Protein AF-0000000078389926 (afdb_homodimer)

Structure (mmCIF, N/CA/C/O backbone):
data_AF-0000000078389926-model_v1
#
loop_
_entity.id
_entity.type
_entity.pdbx_description
1 polymer 'Macrophage-capping protein'
#
loop_
_atom_site.group_PDB
_atom_site.id
_atom_site.type_symbol
_atom_site.label_atom_id
_atom_site.label_alt_id
_atom_site.label_comp_id
_atom_site.label_asym_id
_atom_site.label_entity_id
_atom_site.label_seq_id
_atom_site.pdbx_PDB_ins_code
_atom_site.Cartn_x
_atom_site.Cartn_y
_atom_site.Cartn_z
_atom_site.occupancy
_atom_site.B_iso_or_equiv
_atom_site.auth_seq_id
_atom_site.auth_comp_id
_atom_site.auth_asym_id
_atom_site.auth_atom_id
_atom_site.pdbx_PDB_model_num
ATOM 1 N N . MET A 1 1 ? 7.277 -28.406 -22.484 1 21.42 1 MET A N 1
ATOM 2 C CA . MET A 1 1 ? 7.227 -27.141 -21.766 1 21.42 1 MET A CA 1
ATOM 3 C C . MET A 1 1 ? 6.309 -26.141 -22.484 1 21.42 1 MET A C 1
ATOM 5 O O . MET A 1 1 ? 6.547 -25.797 -23.641 1 21.42 1 MET A O 1
ATOM 9 N N . GLN A 1 2 ? 4.984 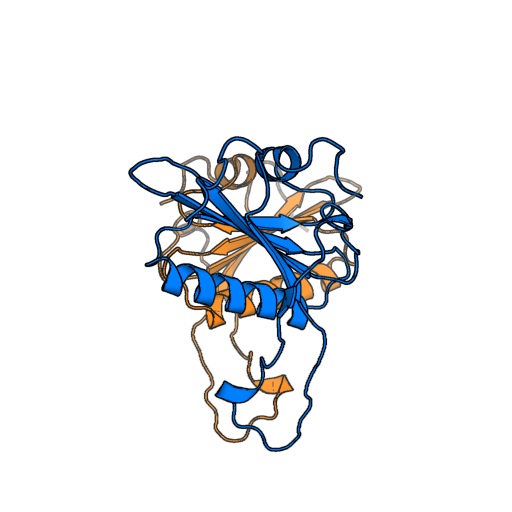-26.156 -22.312 1 26.95 2 GLN A N 1
ATOM 10 C CA . GLN A 1 2 ? 4.078 -25.484 -23.234 1 26.95 2 GLN A CA 1
ATOM 11 C C . GLN A 1 2 ? 4.359 -23.984 -23.281 1 26.95 2 GLN A C 1
ATOM 13 O O . GLN A 1 2 ? 4.773 -23.391 -22.281 1 26.95 2 GLN A O 1
ATOM 18 N N . PRO A 1 3 ? 4.52 -23.359 -24.438 1 27.91 3 PRO A N 1
ATOM 19 C CA . PRO A 1 3 ? 4.773 -21.922 -24.562 1 27.91 3 PRO A CA 1
ATOM 20 C C . PRO A 1 3 ? 3.793 -21.078 -23.734 1 27.91 3 PRO A C 1
ATOM 22 O O . PRO A 1 3 ? 2.625 -21.438 -23.594 1 27.91 3 PRO A O 1
ATOM 25 N N . LEU A 1 4 ? 4.191 -20.5 -22.641 1 34.81 4 LEU A N 1
ATOM 26 C CA . LEU A 1 4 ? 3.289 -19.594 -21.938 1 34.81 4 LEU A CA 1
ATOM 27 C C . LEU A 1 4 ? 2.555 -18.688 -22.922 1 34.81 4 LEU A C 1
ATOM 29 O O . LEU A 1 4 ? 3.184 -17.953 -23.688 1 34.81 4 LEU A O 1
ATOM 33 N N . ASP A 1 5 ? 1.636 -19.203 -23.578 1 33.12 5 ASP A N 1
ATOM 34 C CA . ASP A 1 5 ? 0.819 -18.328 -24.422 1 33.12 5 ASP A CA 1
ATOM 35 C C . ASP A 1 5 ? 0.62 -16.969 -23.766 1 33.12 5 ASP A C 1
ATOM 37 O O . ASP A 1 5 ? -0.088 -16.859 -22.75 1 33.12 5 ASP A O 1
ATOM 41 N N . CYS A 1 6 ? 1.614 -16.109 -23.75 1 36.47 6 CYS A N 1
ATOM 42 C CA . CYS A 1 6 ? 1.781 -14.734 -23.266 1 36.47 6 CYS A CA 1
ATOM 43 C C . CYS A 1 6 ? 0.595 -13.867 -23.656 1 36.47 6 CYS A C 1
ATOM 45 O O . CYS A 1 6 ? 0.625 -12.648 -23.484 1 36.47 6 CYS A O 1
ATOM 47 N N . ASP A 1 7 ? -0.106 -14.133 -24.625 1 38.91 7 ASP A N 1
ATOM 48 C CA . ASP A 1 7 ? -1.007 -13.125 -25.188 1 38.91 7 ASP A CA 1
ATOM 49 C C . ASP A 1 7 ? -2.012 -12.648 -24.141 1 38.91 7 ASP A C 1
ATOM 51 O O . ASP A 1 7 ? -2.787 -11.727 -24.391 1 38.91 7 ASP A O 1
ATOM 55 N N . SER A 1 8 ? -2.701 -13.562 -23.406 1 43.16 8 SER A N 1
ATOM 56 C CA . SER A 1 8 ? -3.863 -13.25 -22.594 1 43.16 8 SER A CA 1
ATOM 57 C C . SER A 1 8 ? -3.473 -12.414 -21.375 1 43.16 8 SER A C 1
ATOM 59 O O . SER A 1 8 ? -2.57 -12.789 -20.625 1 43.16 8 SER A O 1
ATOM 61 N N . SER A 1 9 ? -3.498 -11.07 -21.453 1 50.62 9 SER A N 1
ATOM 62 C CA . SER A 1 9 ? -3.334 -10.086 -20.375 1 50.62 9 SER A CA 1
ATOM 63 C C . SER A 1 9 ? -3.699 -10.688 -19.016 1 50.62 9 SER A C 1
ATOM 65 O O . SER A 1 9 ? -4.637 -10.227 -18.375 1 50.62 9 SER A O 1
ATOM 67 N N . THR A 1 10 ? -3.336 -12.07 -18.844 1 63.03 10 THR A N 1
ATOM 68 C CA . THR A 1 10 ? -3.842 -12.875 -17.75 1 63.03 10 THR A CA 1
ATOM 69 C C . THR A 1 10 ? -2.904 -12.797 -16.547 1 63.03 10 THR A C 1
ATOM 71 O O . THR A 1 10 ? -1.71 -12.539 -16.703 1 63.03 10 THR A O 1
ATOM 74 N N . VAL A 1 11 ? -3.467 -12.422 -15.461 1 76.75 11 VAL A N 1
ATOM 75 C CA . VAL A 1 11 ? -2.807 -12.484 -14.156 1 76.75 11 VAL A CA 1
ATOM 76 C C . VAL A 1 11 ? -2.221 -13.875 -13.945 1 76.75 11 VAL A C 1
ATOM 78 O O . VAL A 1 11 ? -2.881 -14.883 -14.219 1 76.75 11 VAL A O 1
ATOM 81 N N . ASP A 1 12 ? -0.869 -14.016 -13.766 1 80.56 12 ASP A N 1
ATOM 82 C CA . ASP A 1 12 ? -0.156 -15.281 -13.609 1 80.56 12 ASP A CA 1
ATOM 83 C C . ASP A 1 12 ? -0.369 -15.867 -12.219 1 80.56 12 ASP A C 1
ATOM 85 O O . ASP A 1 12 ? -0.502 -17.078 -12.062 1 80.56 12 ASP A O 1
ATOM 89 N N . ARG A 1 13 ? -0.271 -15.055 -11.273 1 83 13 ARG A N 1
ATOM 90 C CA . ARG A 1 13 ? -0.494 -15.469 -9.891 1 83 13 ARG A CA 1
ATOM 91 C C . ARG A 1 13 ? -1.577 -14.617 -9.234 1 83 13 ARG A C 1
ATOM 93 O O . ARG A 1 13 ? -1.563 -13.391 -9.344 1 83 13 ARG A O 1
ATOM 100 N N . TYR A 1 14 ? -2.51 -15.391 -8.742 1 87.69 14 TYR A N 1
ATOM 101 C CA . TYR A 1 14 ? -3.662 -14.789 -8.086 1 87.69 14 TYR A CA 1
ATOM 102 C C . TYR A 1 14 ? -3.949 -15.461 -6.75 1 87.69 14 TYR A C 1
ATOM 104 O O . TYR A 1 14 ? -4.359 -16.625 -6.711 1 87.69 14 TYR A O 1
ATOM 112 N N . GLN A 1 15 ? -3.691 -14.688 -5.723 1 91.69 15 GLN A N 1
ATOM 113 C CA . GLN A 1 15 ? -3.797 -15.281 -4.395 1 91.69 15 GLN A CA 1
ATOM 114 C C . GLN A 1 15 ? -4.57 -14.375 -3.443 1 91.69 15 GLN A C 1
ATOM 116 O O . GLN A 1 15 ? -4.527 -13.148 -3.576 1 91.69 15 GLN A O 1
ATOM 121 N N . LYS A 1 16 ? -5.242 -14.977 -2.607 1 92.88 16 LYS A N 1
ATOM 122 C CA . LYS A 1 16 ? -5.973 -14.312 -1.536 1 92.88 16 LYS A CA 1
ATOM 123 C C . LYS A 1 16 ? -5.266 -14.484 -0.195 1 92.88 16 LYS A C 1
ATOM 125 O O . LYS A 1 16 ? -4.762 -15.57 0.108 1 92.88 16 LYS A O 1
ATOM 130 N N . VAL A 1 17 ? -5.176 -13.359 0.554 1 90.31 17 VAL A N 1
ATOM 131 C CA . VAL A 1 17 ? -4.629 -13.453 1.902 1 90.31 17 VAL A CA 1
ATOM 132 C C . VAL A 1 17 ? -5.613 -14.195 2.809 1 90.31 17 VAL A C 1
ATOM 134 O O . VAL A 1 17 ? -6.789 -13.836 2.873 1 90.31 17 VAL A O 1
ATOM 137 N N . ASP A 1 18 ? -5.148 -15.242 3.424 1 81.81 18 ASP A N 1
ATOM 138 C CA . ASP A 1 18 ? -5.984 -16.062 4.297 1 81.81 18 ASP A CA 1
ATOM 139 C C . ASP A 1 18 ? -5.922 -15.562 5.742 1 81.81 18 ASP A C 1
ATOM 141 O O . ASP A 1 18 ? -4.852 -15.195 6.23 1 81.81 18 ASP A O 1
ATOM 145 N N . LYS A 1 19 ? -7.074 -15.273 6.348 1 65.81 19 LYS A N 1
ATOM 146 C CA . LYS A 1 19 ? -7.156 -14.859 7.742 1 65.81 19 LYS A CA 1
ATOM 147 C C . LYS A 1 19 ? -6.777 -16 8.68 1 65.81 19 LYS A C 1
ATOM 149 O O . LYS A 1 19 ? -6.707 -15.812 9.898 1 65.81 19 LYS A O 1
ATOM 154 N N . LYS A 1 20 ? -5.918 -16.875 8.367 1 55.22 20 LYS A N 1
ATOM 155 C CA . LYS A 1 20 ? -5.766 -17.906 9.383 1 55.22 20 LYS A CA 1
ATOM 156 C C . LYS A 1 20 ? -4.895 -17.422 10.531 1 55.22 20 LYS A C 1
ATOM 158 O O . LYS A 1 20 ? -3.711 -17.141 10.344 1 55.22 20 LYS A O 1
ATOM 163 N N . PHE A 1 21 ? -5.336 -16.312 11.18 1 47.66 21 PHE A N 1
ATOM 164 C CA . PHE A 1 21 ? -4.586 -15.938 12.375 1 47.66 21 PHE A CA 1
ATOM 165 C C . PHE A 1 21 ? -4.223 -17.172 13.203 1 47.66 21 PHE A C 1
ATOM 167 O O . PHE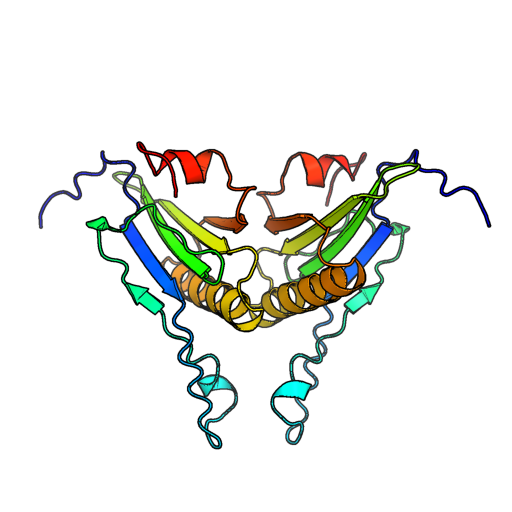 A 1 21 ? -5.098 -17.812 13.773 1 47.66 21 PHE A O 1
ATOM 174 N N . ALA A 1 22 ? -3.221 -17.875 12.734 1 40.41 22 ALA A N 1
ATOM 175 C CA . ALA A 1 22 ? -2.793 -18.891 13.711 1 40.41 22 ALA A CA 1
ATOM 176 C C . ALA A 1 22 ? -2.447 -18.234 15.047 1 40.41 22 ALA A C 1
ATOM 178 O O . ALA A 1 22 ? -1.465 -17.5 15.156 1 40.41 22 ALA A O 1
ATOM 179 N N . ARG A 1 23 ? -3.35 -17.5 15.656 1 37.47 23 ARG A N 1
ATOM 180 C CA . ARG A 1 23 ? -3.076 -17.094 17.031 1 37.47 23 ARG A CA 1
ATOM 181 C C . ARG A 1 23 ? -2.396 -18.219 17.812 1 37.47 23 ARG A C 1
ATOM 183 O O . ARG A 1 23 ? -3.066 -19.047 18.422 1 37.47 23 ARG A O 1
ATOM 190 N N . ASP A 1 24 ? -1.454 -18.984 17.281 1 37.81 24 ASP A N 1
ATOM 191 C CA . ASP A 1 24 ? -0.93 -19.844 18.344 1 37.81 24 ASP A CA 1
ATOM 192 C C . ASP A 1 24 ? -0.156 -19.016 19.375 1 37.81 24 ASP A C 1
ATOM 194 O O . ASP A 1 24 ? 0.565 -18.078 19 1 37.81 24 ASP A O 1
ATOM 198 N N . GLU A 1 25 ? -0.445 -19 20.609 1 37.47 25 GLU A N 1
ATOM 199 C CA . GLU A 1 25 ? 0.14 -18.531 21.859 1 37.47 25 GLU A CA 1
ATOM 200 C C . GLU A 1 25 ? 1.66 -18.438 21.766 1 37.47 25 GLU A C 1
ATOM 202 O O . GLU A 1 25 ? 2.273 -17.516 22.312 1 37.47 25 GLU A O 1
ATOM 207 N N . GLY A 1 26 ? 2.506 -19.5 21.656 1 33.78 26 GLY A N 1
ATOM 208 C CA . GLY A 1 26 ? 3.924 -19.734 21.891 1 33.78 26 GLY A CA 1
ATOM 209 C C . GLY A 1 26 ? 4.793 -19.281 20.719 1 33.78 26 GLY A C 1
ATOM 210 O O . GLY A 1 26 ? 5.977 -19.625 20.656 1 33.78 26 GLY A O 1
ATOM 211 N N . ALA A 1 27 ? 4.34 -19.094 19.5 1 37.78 27 ALA A N 1
ATOM 212 C CA . ALA A 1 27 ? 5.262 -19.031 18.375 1 37.78 27 ALA A CA 1
ATOM 213 C C . ALA A 1 27 ? 6.055 -17.734 18.375 1 37.78 27 ALA A C 1
ATOM 215 O O . ALA A 1 27 ? 5.535 -16.688 18.766 1 37.78 27 ALA A O 1
ATOM 216 N N . SER A 1 28 ? 7.359 -17.734 18.281 1 36.09 28 SER A N 1
ATOM 217 C CA . SER A 1 28 ? 8.375 -16.688 18.234 1 36.09 28 SER A CA 1
ATOM 218 C C . SER A 1 28 ? 8.008 -15.609 17.219 1 36.09 28 SER A C 1
ATOM 220 O O . SER A 1 28 ? 7.234 -15.859 16.297 1 36.09 28 SER A O 1
ATOM 222 N N . ARG A 1 29 ? 8.352 -14.367 17.359 1 39.56 29 ARG A N 1
ATOM 223 C CA . ARG A 1 29 ? 8.172 -13.141 16.594 1 39.56 29 ARG A CA 1
ATOM 224 C C . ARG A 1 29 ? 8.203 -13.422 15.102 1 39.56 29 ARG A C 1
ATOM 226 O O . ARG A 1 29 ? 7.578 -12.703 14.312 1 39.56 29 ARG A O 1
ATOM 233 N N . SER A 1 30 ? 9.148 -14.047 14.469 1 41.31 30 SER A N 1
ATOM 234 C CA . SER A 1 30 ? 9.344 -14.508 13.094 1 41.31 30 SER A CA 1
ATOM 235 C C . SER A 1 30 ? 8.148 -15.32 12.609 1 41.31 30 SER A C 1
ATOM 237 O O . SER A 1 30 ? 7.961 -15.5 11.406 1 41.31 30 SER A O 1
ATOM 239 N N . ASP A 1 31 ? 7.555 -16.062 13.445 1 40.97 31 ASP A N 1
ATOM 240 C CA . ASP A 1 31 ? 6.547 -17.078 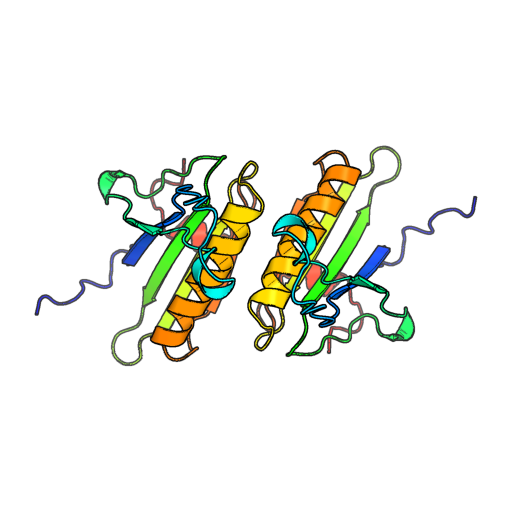13.156 1 40.97 31 ASP A CA 1
ATOM 241 C C . ASP A 1 31 ? 5.215 -16.438 12.773 1 40.97 31 ASP A C 1
ATOM 243 O O . ASP A 1 31 ? 4.258 -17.141 12.438 1 40.97 31 ASP A O 1
ATOM 247 N N . ASP A 1 32 ? 4.863 -15.203 13.375 1 44.22 32 ASP A N 1
ATOM 248 C CA . ASP A 1 32 ? 3.475 -14.773 13.516 1 44.22 32 ASP A CA 1
ATOM 249 C C . ASP A 1 32 ? 2.852 -14.477 12.156 1 44.22 32 ASP A C 1
ATOM 251 O O . ASP A 1 32 ? 1.627 -14.492 12.008 1 44.22 32 ASP A O 1
ATOM 255 N N . LEU A 1 33 ? 3.408 -13.586 11.383 1 48.78 33 LEU A N 1
ATOM 256 C CA . LEU A 1 33 ? 2.57 -13.289 10.227 1 48.78 33 LEU A CA 1
ATOM 257 C C . LEU A 1 33 ? 2.334 -14.547 9.391 1 48.78 33 LEU A C 1
ATOM 259 O O . LEU A 1 33 ? 3.059 -14.797 8.422 1 48.78 33 LEU A O 1
ATOM 263 N N . LYS A 1 34 ? 2.014 -15.555 10.117 1 51.91 34 LYS A N 1
ATOM 264 C CA . LYS A 1 34 ? 1.721 -16.844 9.492 1 51.91 34 LYS A CA 1
ATOM 265 C C . LYS A 1 34 ? 0.542 -16.734 8.523 1 51.91 34 LYS A C 1
ATOM 267 O O . LYS A 1 34 ? -0.105 -17.734 8.203 1 51.91 34 LYS A O 1
ATOM 272 N N . MET A 1 35 ? 0.118 -15.438 8.305 1 62.47 35 MET A N 1
ATOM 273 C CA . MET A 1 35 ? -0.942 -15.461 7.305 1 62.47 35 MET A CA 1
ATOM 274 C C . MET A 1 35 ? -0.422 -15.984 5.973 1 62.47 35 MET A C 1
ATOM 276 O O . MET A 1 35 ? 0.72 -15.719 5.598 1 62.47 35 MET A O 1
ATOM 280 N N . LYS A 1 36 ? -1.193 -16.938 5.578 1 78.75 36 LYS A N 1
ATOM 281 C CA . LYS A 1 36 ? -0.837 -17.609 4.332 1 78.75 36 LYS A CA 1
ATOM 282 C C . LYS A 1 36 ? -1.656 -17.078 3.164 1 78.75 36 LYS A C 1
ATOM 284 O O . LYS A 1 36 ? -2.576 -16.281 3.357 1 78.75 36 LYS A O 1
ATOM 289 N N . LEU A 1 37 ? -1.119 -17.312 2.08 1 87.25 37 LEU A N 1
ATOM 290 C CA . LEU A 1 37 ? -1.796 -17.016 0.822 1 87.25 37 LEU A CA 1
ATOM 291 C C . LEU A 1 37 ? -2.49 -18.25 0.277 1 87.25 37 LEU A C 1
ATOM 293 O O . LEU A 1 37 ? -1.949 -19.359 0.359 1 87.25 37 LEU A O 1
ATOM 297 N N . THR A 1 38 ? -3.699 -18.031 -0.122 1 90.31 38 THR A N 1
ATOM 298 C CA . THR A 1 38 ? -4.418 -19.109 -0.793 1 90.31 38 THR A CA 1
ATOM 299 C C . THR A 1 38 ? -4.648 -18.766 -2.262 1 90.31 38 THR A C 1
ATOM 301 O O . THR A 1 38 ? 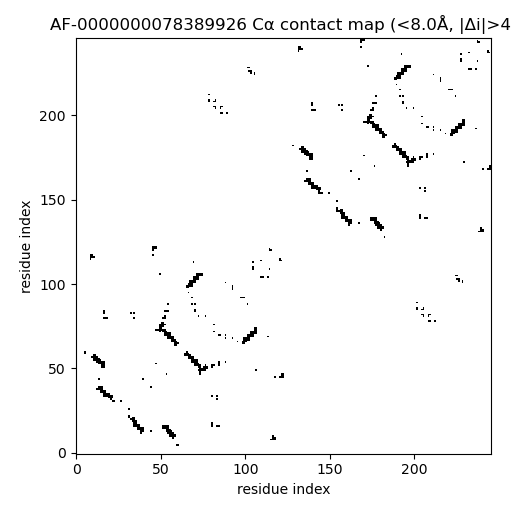-4.98 -17.625 -2.598 1 90.31 38 THR A O 1
ATOM 304 N N . THR A 1 39 ? -4.449 -19.781 -3.068 1 91.38 39 THR A N 1
ATOM 305 C CA . THR A 1 39 ? -4.629 -19.578 -4.5 1 91.38 39 THR A CA 1
ATOM 306 C C . THR A 1 39 ? -6.105 -19.391 -4.836 1 91.38 39 THR A C 1
ATOM 308 O O . THR A 1 39 ? -6.965 -20.094 -4.309 1 91.38 39 THR A O 1
ATOM 311 N N . VAL A 1 40 ? -6.363 -18.438 -5.723 1 91.31 40 VAL A N 1
ATOM 312 C CA . VAL A 1 40 ? -7.711 -18.188 -6.215 1 91.31 40 VAL A CA 1
ATOM 313 C C . VAL A 1 40 ? -7.945 -18.969 -7.504 1 91.31 40 VAL A C 1
ATOM 315 O O . VAL A 1 40 ? -7.133 -18.906 -8.43 1 91.31 40 VAL A O 1
ATOM 318 N N . PRO A 1 41 ? -8.992 -19.766 -7.586 1 91.06 41 PRO A N 1
ATOM 319 C CA . PRO A 1 41 ? -9.273 -20.484 -8.828 1 91.06 41 PRO A CA 1
ATOM 320 C C . PRO A 1 41 ? -9.523 -19.547 -10.008 1 91.06 41 PRO A C 1
ATOM 322 O O . PRO A 1 41 ? -10.039 -18.438 -9.82 1 91.06 41 PRO A O 1
ATOM 325 N N . ALA A 1 42 ? -9.211 -20.062 -11.227 1 86.12 42 ALA A N 1
ATOM 326 C CA . ALA A 1 42 ? -9.258 -19.25 -12.438 1 86.12 42 ALA A CA 1
ATOM 327 C C . ALA A 1 42 ? -10.664 -18.719 -12.688 1 86.12 42 ALA A C 1
ATOM 329 O O . ALA A 1 42 ? -10.836 -17.609 -13.188 1 86.12 42 ALA A O 1
ATOM 330 N N . ASN A 1 43 ? -11.664 -19.484 -12.336 1 88.06 43 ASN A N 1
ATOM 331 C CA . ASN A 1 43 ? -13.047 -19.078 -12.578 1 88.06 43 ASN A CA 1
ATOM 332 C C . ASN A 1 43 ? -13.469 -17.953 -11.648 1 88.06 43 ASN A C 1
ATOM 334 O O . ASN A 1 43 ? -14.531 -17.344 -11.844 1 88.06 43 ASN A O 1
ATOM 338 N N . GLU A 1 44 ? -12.641 -17.609 -10.656 1 90.25 44 GLU A N 1
ATOM 339 C CA . GLU A 1 44 ? -12.969 -16.547 -9.719 1 90.25 44 GLU A CA 1
ATOM 340 C C . GLU A 1 44 ? -12.086 -15.32 -9.953 1 90.25 44 GLU A C 1
ATOM 342 O O . GLU A 1 44 ? -12.141 -14.352 -9.188 1 90.25 44 GLU A O 1
ATOM 347 N N . TYR A 1 45 ? -11.328 -15.398 -10.945 1 89.44 45 TYR A N 1
ATOM 348 C CA . TYR A 1 45 ? -10.516 -14.227 -11.25 1 89.44 45 TYR A CA 1
ATOM 349 C C . TYR A 1 45 ? -11.391 -13.016 -11.539 1 89.44 45 TYR A C 1
ATOM 351 O O . TYR A 1 45 ? -12.391 -13.117 -12.25 1 89.44 45 TYR A O 1
ATOM 359 N N . GLY A 1 46 ? -11.062 -11.953 -10.953 1 92.44 46 GLY A N 1
ATOM 360 C CA . GLY A 1 46 ? -11.828 -10.734 -11.141 1 92.44 46 GLY A CA 1
ATOM 361 C C . GLY A 1 46 ? -12.844 -10.492 -10.031 1 92.44 46 GLY A C 1
ATOM 362 O O . GLY A 1 46 ? -13.461 -9.43 -9.977 1 92.44 46 GLY A O 1
ATOM 363 N N . VAL A 1 47 ? -13.031 -11.461 -9.242 1 93.38 47 VAL A N 1
ATOM 364 C CA . VAL A 1 47 ? -13.938 -11.32 -8.109 1 93.38 47 VAL A CA 1
ATOM 365 C C . VAL A 1 47 ? -13.141 -10.961 -6.852 1 93.38 47 VAL A C 1
ATOM 367 O O . VAL A 1 47 ? -12.273 -11.727 -6.418 1 93.38 47 VAL A O 1
ATOM 370 N N . PHE A 1 48 ? -13.398 -9.844 -6.344 1 96.06 48 PHE A N 1
ATOM 371 C CA . PHE A 1 48 ? -12.719 -9.367 -5.145 1 96.06 48 PHE A CA 1
ATOM 372 C C . PHE A 1 48 ? -13.727 -9.07 -4.035 1 96.06 48 PHE A C 1
ATOM 374 O O . PHE A 1 48 ? -14.758 -8.453 -4.277 1 96.06 48 PHE A O 1
ATOM 381 N N . TYR A 1 49 ? -13.43 -9.508 -2.846 1 94.81 49 TYR A N 1
ATOM 382 C CA . TYR A 1 49 ? -14.312 -9.266 -1.709 1 94.81 49 TYR A CA 1
ATOM 383 C C . TYR A 1 49 ? -13.789 -8.125 -0.845 1 94.81 49 TYR A C 1
ATOM 385 O O . TYR A 1 49 ? -12.602 -8.062 -0.538 1 94.81 49 TYR A O 1
ATOM 393 N N . GLU A 1 50 ? -14.625 -7.34 -0.399 1 94.88 50 GLU A N 1
ATOM 394 C CA . GLU A 1 50 ? -14.32 -6.086 0.282 1 94.88 50 GLU A CA 1
ATOM 395 C C . GLU A 1 50 ? -13.547 -6.328 1.575 1 94.88 50 GLU A C 1
ATOM 397 O O . GLU A 1 50 ? -12.734 -5.5 1.98 1 94.88 50 GLU A O 1
ATOM 402 N N . GLY A 1 51 ? -13.758 -7.371 2.215 1 93.94 51 GLY A N 1
ATOM 403 C CA . GLY A 1 51 ? -13.117 -7.656 3.488 1 93.94 51 GLY A CA 1
ATOM 404 C C . GLY A 1 51 ? -11.773 -8.352 3.338 1 93.94 51 GLY A C 1
ATOM 405 O O . GLY A 1 51 ? -11.125 -8.672 4.332 1 93.94 51 GLY A O 1
ATOM 406 N N . ASP A 1 52 ? -11.352 -8.523 2.088 1 94.44 52 ASP A N 1
ATOM 407 C CA . ASP A 1 52 ? -10.172 -9.344 1.825 1 94.44 52 ASP A CA 1
ATOM 408 C C . ASP A 1 52 ? -9.102 -8.547 1.091 1 94.44 52 ASP A C 1
ATOM 410 O O . ASP A 1 52 ? -9.352 -7.434 0.625 1 94.44 52 ASP A O 1
ATOM 414 N N . SER A 1 53 ? -7.895 -9.086 1.11 1 95.56 53 SER A N 1
ATOM 415 C CA . SER A 1 53 ? -6.777 -8.586 0.321 1 95.56 53 SER A CA 1
ATOM 416 C C . SER A 1 53 ? -6.23 -9.656 -0.612 1 95.56 53 SER A C 1
ATOM 418 O O . SER A 1 53 ? -6.254 -10.844 -0.282 1 95.56 53 SER A O 1
ATOM 420 N N . TYR A 1 54 ? -5.781 -9.25 -1.746 1 95.56 54 TYR A N 1
ATOM 421 C CA . TYR A 1 54 ? -5.32 -10.156 -2.789 1 95.56 54 TYR A CA 1
ATOM 422 C C . TYR A 1 54 ? -3.941 -9.75 -3.297 1 95.56 54 TYR A C 1
ATOM 424 O O . TYR A 1 54 ? -3.615 -8.555 -3.334 1 95.56 54 TYR A O 1
ATOM 432 N N . LEU A 1 55 ? -3.197 -10.688 -3.65 1 95.38 55 LEU A N 1
ATOM 433 C CA . LEU A 1 55 ? -1.896 -10.5 -4.281 1 95.38 55 LEU A CA 1
ATOM 434 C C . LEU A 1 55 ? -1.884 -11.086 -5.688 1 95.38 55 LEU A C 1
ATOM 436 O O . LEU A 1 55 ? -2.143 -12.281 -5.867 1 95.38 55 LEU A O 1
ATOM 440 N N . LEU A 1 56 ? -1.579 -10.227 -6.645 1 95.56 56 LEU A N 1
ATOM 441 C CA . LEU A 1 56 ? -1.554 -10.648 -8.039 1 95.56 56 LEU A CA 1
ATOM 442 C C . LEU A 1 56 ? -0.185 -10.391 -8.664 1 95.56 56 LEU A C 1
ATOM 444 O O . LEU A 1 56 ? 0.415 -9.344 -8.438 1 95.56 56 LEU A O 1
ATOM 448 N N . LEU A 1 57 ? 0.28 -11.359 -9.469 1 94.75 57 LEU A N 1
ATOM 449 C CA . LEU A 1 57 ? 1.521 -11.227 -10.219 1 94.75 57 LEU A CA 1
ATOM 450 C C . LEU A 1 57 ? 1.253 -11.273 -11.719 1 94.75 57 LEU A C 1
ATOM 452 O O . LEU A 1 57 ? 0.559 -12.164 -12.203 1 94.75 57 LEU A O 1
ATOM 456 N N . ARG A 1 58 ? 1.743 -10.266 -12.391 1 94.06 58 ARG A N 1
ATOM 457 C CA . ARG A 1 58 ? 1.705 -10.25 -13.852 1 94.06 58 ARG A CA 1
ATOM 458 C C . ARG A 1 58 ? 3.111 -10.328 -14.438 1 94.06 58 ARG A C 1
ATOM 460 O O . ARG A 1 58 ? 3.98 -9.531 -14.094 1 94.06 58 ARG A O 1
ATOM 467 N N . THR A 1 59 ? 3.314 -11.305 -15.25 1 92.06 59 THR A N 1
ATOM 468 C CA . THR A 1 59 ? 4.582 -11.484 -15.953 1 92.06 59 THR A CA 1
ATOM 469 C C . THR A 1 59 ? 4.43 -11.164 -17.438 1 92.06 59 THR A C 1
ATOM 471 O O . THR A 1 59 ? 3.445 -11.555 -18.062 1 92.06 59 THR A O 1
ATOM 474 N N . PHE A 1 60 ? 5.391 -10.383 -17.906 1 89.94 60 PHE A N 1
ATOM 475 C CA . PHE A 1 60 ? 5.32 -10.062 -19.328 1 89.94 60 PHE A CA 1
ATOM 476 C C . PHE A 1 60 ? 6.719 -9.938 -19.922 1 89.94 60 PHE A C 1
ATOM 478 O O . PHE A 1 60 ? 7.699 -9.797 -19.188 1 89.94 60 PHE A O 1
ATOM 485 N N . GLY A 1 61 ? 6.789 -10.023 -21.25 1 87.62 61 GLY A N 1
ATOM 486 C CA . GLY A 1 61 ? 8.055 -10.031 -21.969 1 87.62 61 GLY A CA 1
ATOM 487 C C . GLY A 1 61 ? 8.406 -11.383 -22.562 1 87.62 61 GLY A C 1
ATOM 488 O O . GLY A 1 61 ? 7.871 -12.406 -22.125 1 87.62 61 GLY A O 1
ATOM 489 N N . THR A 1 62 ? 9.211 -11.5 -23.641 1 83.5 62 THR A N 1
ATOM 490 C CA . THR A 1 62 ? 9.586 -12.742 -24.312 1 83.5 62 THR A CA 1
ATOM 491 C C . THR A 1 62 ? 11.008 -13.148 -23.938 1 83.5 62 THR A C 1
ATOM 493 O O . THR A 1 62 ? 11.25 -14.281 -23.516 1 83.5 62 THR A O 1
ATOM 496 N N . ARG A 1 63 ? 12.008 -12.312 -24.141 1 86 63 ARG A N 1
ATOM 497 C CA . ARG A 1 63 ? 13.398 -12.602 -23.828 1 86 63 ARG A CA 1
ATOM 498 C C . ARG A 1 63 ? 13.742 -12.133 -22.406 1 86 63 ARG A C 1
ATOM 500 O O . ARG A 1 63 ? 14.188 -12.922 -21.578 1 86 63 ARG A O 1
ATOM 507 N N . ALA A 1 64 ? 13.516 -10.914 -22.156 1 89.69 64 ALA A N 1
ATOM 508 C CA . ALA A 1 64 ? 13.68 -10.336 -20.812 1 89.69 64 ALA A CA 1
ATOM 509 C C . ALA A 1 64 ? 12.328 -10.156 -20.125 1 89.69 64 ALA A C 1
ATOM 511 O O . ALA A 1 64 ? 11.5 -9.359 -20.562 1 89.69 64 ALA A O 1
ATOM 512 N N . LEU A 1 65 ? 12.18 -11.039 -19.062 1 91.56 65 LEU A N 1
ATOM 513 C CA . LEU A 1 65 ? 10.891 -11.031 -18.375 1 91.56 65 LEU A CA 1
ATOM 514 C C . LEU A 1 65 ? 10.781 -9.828 -17.438 1 91.56 65 LEU A C 1
ATOM 516 O O . LEU A 1 65 ? 11.781 -9.406 -16.859 1 91.56 65 LEU A O 1
ATOM 520 N N . SER A 1 66 ? 9.648 -9.219 -17.375 1 93.5 66 SER A N 1
ATOM 521 C CA . SER A 1 66 ? 9.273 -8.18 -16.422 1 93.5 66 SER A CA 1
ATOM 522 C C . SER A 1 66 ? 8.062 -8.594 -15.594 1 93.5 66 SER A C 1
ATOM 524 O O . SER A 1 66 ? 7.25 -9.406 -16.031 1 93.5 66 SER A O 1
ATOM 526 N N . TRP A 1 67 ? 8.047 -8.047 -14.359 1 93.75 67 TRP A N 1
ATOM 527 C CA . TRP A 1 67 ? 7.008 -8.484 -13.43 1 93.75 67 TRP A CA 1
ATOM 528 C C . TRP A 1 67 ? 6.332 -7.289 -12.766 1 93.75 67 TRP A C 1
ATOM 530 O O . TRP A 1 67 ? 7 -6.328 -12.375 1 93.75 67 TRP A O 1
ATOM 540 N N . ASN A 1 68 ? 4.984 -7.359 -12.742 1 93.69 68 ASN A N 1
ATOM 541 C CA . ASN A 1 68 ? 4.195 -6.465 -11.906 1 93.69 68 ASN A CA 1
ATOM 542 C C . ASN A 1 68 ? 3.518 -7.219 -10.766 1 93.69 68 ASN A C 1
ATOM 544 O O . ASN A 1 68 ? 2.852 -8.234 -10.992 1 93.69 68 ASN A O 1
ATOM 548 N N . ILE A 1 69 ? 3.754 -6.738 -9.539 1 94.12 69 ILE A N 1
ATOM 549 C CA . ILE A 1 69 ? 3.047 -7.262 -8.375 1 94.12 69 ILE A CA 1
ATOM 550 C C . ILE A 1 69 ? 1.965 -6.277 -7.941 1 94.12 69 ILE A C 1
ATOM 552 O O . ILE A 1 69 ? 2.258 -5.117 -7.633 1 94.12 69 ILE A O 1
ATOM 556 N N . HIS A 1 70 ? 0.754 -6.73 -7.926 1 95.19 70 HIS A N 1
ATOM 557 C CA . HIS A 1 70 ? -0.363 -5.895 -7.504 1 95.19 70 HIS A CA 1
ATOM 558 C C . HIS A 1 70 ? -0.944 -6.379 -6.18 1 95.19 70 HIS A C 1
ATOM 560 O O . HIS A 1 70 ? -1.352 -7.539 -6.062 1 95.19 70 HIS A O 1
ATOM 566 N N . MET A 1 71 ? -0.887 -5.523 -5.164 1 95.88 71 MET A N 1
ATOM 567 C CA . MET A 1 71 ? -1.603 -5.738 -3.91 1 95.88 71 MET A CA 1
ATOM 568 C C . MET A 1 71 ? -2.982 -5.09 -3.955 1 95.88 71 MET A C 1
ATOM 570 O O . MET A 1 71 ? -3.1 -3.863 -3.924 1 95.88 71 MET A O 1
ATOM 574 N N . TRP A 1 72 ? -3.986 -5.93 -4.062 1 96.06 72 TRP A N 1
ATOM 575 C CA . TRP A 1 72 ? -5.34 -5.387 -4.023 1 96.06 72 TRP A CA 1
ATOM 576 C C . TRP A 1 72 ? -5.891 -5.402 -2.6 1 96.06 72 TRP A C 1
ATOM 578 O O . TRP A 1 72 ? -5.891 -6.441 -1.938 1 96.06 72 TRP A O 1
ATOM 588 N N . ILE A 1 73 ? -6.332 -4.238 -2.125 1 95.12 73 ILE A N 1
ATOM 589 C CA . ILE A 1 73 ? -6.75 -4.051 -0.74 1 95.12 73 ILE A CA 1
ATOM 590 C C . ILE A 1 73 ? -8.234 -3.711 -0.688 1 95.12 73 ILE A C 1
ATOM 592 O O . ILE A 1 73 ? -8.656 -2.645 -1.145 1 95.12 73 ILE A O 1
ATOM 596 N N . GLY A 1 74 ? -9.023 -4.562 -0.156 1 94.69 74 GLY A N 1
ATOM 597 C CA . GLY A 1 74 ? -10.422 -4.246 0.087 1 94.69 74 GLY A CA 1
ATOM 598 C C . GLY A 1 74 ? -10.617 -3.135 1.104 1 94.69 74 GLY A C 1
ATOM 599 O O . GLY A 1 74 ? -9.844 -3.021 2.059 1 94.69 74 GLY A O 1
ATOM 600 N N . LYS A 1 75 ? -11.648 -2.439 0.962 1 89.69 75 LYS A N 1
ATOM 601 C CA . LYS A 1 75 ? -11.891 -1.275 1.809 1 89.69 75 LYS A CA 1
ATOM 602 C C . LYS A 1 75 ? -12.055 -1.683 3.27 1 89.69 75 LYS A C 1
ATOM 604 O O . LYS A 1 75 ? -11.672 -0.936 4.176 1 89.69 75 LYS A O 1
ATOM 609 N N . ASP A 1 76 ? -12.555 -2.9 3.533 1 91.69 76 ASP A N 1
ATOM 610 C CA . ASP A 1 76 ? -12.797 -3.355 4.898 1 91.69 76 ASP A CA 1
ATOM 611 C C . ASP A 1 76 ? -11.766 -4.402 5.32 1 91.69 76 ASP A C 1
ATOM 613 O O . ASP A 1 76 ? -11.969 -5.109 6.309 1 91.69 76 ASP A O 1
ATOM 617 N N . SER A 1 77 ? -10.766 -4.488 4.492 1 91.81 77 SER A N 1
ATOM 618 C CA . SER A 1 77 ? -9.695 -5.402 4.879 1 91.81 77 SER A CA 1
ATOM 619 C C . SER A 1 77 ? -9.016 -4.949 6.168 1 91.81 77 SER A C 1
ATOM 621 O O . SER A 1 77 ? -8.797 -3.752 6.371 1 91.81 77 SER A O 1
ATOM 623 N N . SER A 1 78 ? -8.602 -5.871 7.039 1 87.38 78 SER A N 1
ATOM 624 C CA . SER A 1 78 ? -7.969 -5.523 8.305 1 87.38 78 SER A CA 1
ATOM 625 C C . SER A 1 78 ? -6.508 -5.133 8.102 1 87.38 78 SER A C 1
ATOM 627 O O . SER A 1 78 ? -5.91 -5.457 7.078 1 87.38 78 SER A O 1
ATOM 629 N N . ALA A 1 79 ? -5.996 -4.395 9.039 1 87.06 79 ALA A N 1
ATOM 630 C CA . ALA A 1 79 ? -4.586 -4.004 8.992 1 87.06 79 ALA A CA 1
ATOM 631 C C . ALA A 1 79 ? -3.686 -5.23 8.867 1 87.06 79 ALA A C 1
ATOM 633 O O . ALA A 1 79 ? -2.686 -5.199 8.148 1 87.06 79 ALA A O 1
ATOM 634 N N . ASP A 1 80 ? -4.066 -6.234 9.578 1 86 80 ASP A N 1
ATOM 635 C CA . ASP A 1 80 ? -3.271 -7.461 9.531 1 86 80 ASP A CA 1
ATOM 636 C C . ASP A 1 80 ? -3.25 -8.039 8.117 1 86 80 ASP A C 1
ATOM 638 O O . ASP A 1 80 ? -2.213 -8.516 7.648 1 86 80 ASP A O 1
ATOM 642 N N . GLU A 1 81 ? -4.379 -8.062 7.449 1 89.12 81 GLU A N 1
ATOM 643 C CA . GLU A 1 81 ? -4.461 -8.562 6.082 1 89.12 81 GLU A CA 1
ATOM 644 C C . GLU A 1 81 ? -3.627 -7.703 5.133 1 89.12 81 GLU A C 1
ATOM 646 O O . GLU A 1 81 ? -2.893 -8.234 4.293 1 89.12 81 GLU A O 1
ATOM 651 N N . GLN A 1 82 ? -3.744 -6.465 5.344 1 91.62 82 GLN A N 1
ATOM 652 C CA . GLN A 1 82 ? -3 -5.543 4.488 1 91.62 82 GLN A CA 1
ATOM 653 C C . GLN A 1 82 ? -1.496 -5.695 4.695 1 91.62 82 GLN A C 1
ATOM 655 O O . GLN A 1 82 ? -0.732 -5.727 3.729 1 91.62 82 GLN A O 1
ATOM 660 N N . CYS A 1 83 ? -1.055 -5.82 5.902 1 88.56 83 CYS A N 1
ATOM 661 C CA . CYS A 1 83 ? 0.357 -6 6.223 1 88.56 83 CYS A CA 1
ATOM 662 C C . CYS A 1 83 ? 0.867 -7.34 5.695 1 88.56 83 CYS A C 1
ATOM 664 O O . CYS A 1 83 ? 1.996 -7.43 5.211 1 88.56 83 CYS A O 1
ATOM 666 N N . THR A 1 84 ? 0.05 -8.328 5.824 1 90 84 THR A N 1
ATOM 667 C CA . THR A 1 84 ? 0.418 -9.609 5.242 1 90 84 THR A CA 1
ATOM 668 C C . THR A 1 84 ? 0.648 -9.477 3.74 1 90 84 THR A C 1
ATOM 670 O O . THR A 1 84 ? 1.615 -10.023 3.203 1 90 84 THR A O 1
ATOM 673 N N . CYS A 1 85 ? -0.283 -8.828 3.139 1 92.81 85 CYS A N 1
ATOM 674 C CA . CYS A 1 85 ? -0.141 -8.617 1.703 1 92.81 85 CYS A CA 1
ATOM 675 C C . CYS A 1 85 ? 1.194 -7.953 1.381 1 92.81 85 CYS A C 1
ATOM 677 O O . CYS A 1 85 ? 1.885 -8.367 0.446 1 92.81 85 CYS A O 1
ATOM 679 N N . VAL A 1 86 ? 1.576 -6.949 2.148 1 91.81 86 VAL A N 1
ATOM 680 C CA . VAL A 1 86 ? 2.842 -6.246 1.97 1 91.81 86 VAL A CA 1
ATOM 681 C C . VAL A 1 86 ? 4.004 -7.223 2.141 1 91.81 86 VAL A C 1
ATOM 683 O O . VAL A 1 86 ? 4.848 -7.355 1.251 1 91.81 86 VAL A O 1
ATOM 686 N N . TYR A 1 87 ? 3.99 -7.965 3.188 1 89.06 87 TYR A N 1
ATOM 687 C CA . TYR A 1 87 ? 5.074 -8.898 3.467 1 89.06 87 TYR A CA 1
ATOM 688 C C . TYR A 1 87 ? 5.211 -9.922 2.346 1 89.06 87 TYR A C 1
ATOM 690 O O . TYR A 1 87 ? 6.32 -10.195 1.876 1 89.06 87 TYR A O 1
ATOM 698 N N . LYS A 1 88 ? 4.113 -10.445 1.965 1 91.94 88 LYS A N 1
ATOM 699 C CA . LYS A 1 88 ? 4.137 -11.484 0.938 1 91.94 88 LYS A CA 1
ATOM 700 C C . LYS A 1 88 ? 4.57 -10.914 -0.41 1 91.94 88 LYS A C 1
ATOM 702 O O . LYS A 1 88 ? 5.223 -11.602 -1.2 1 91.94 88 LYS A O 1
ATOM 707 N N . SER A 1 89 ? 4.188 -9.711 -0.681 1 93.31 89 SER A N 1
ATOM 708 C CA . SER A 1 89 ? 4.621 -9.062 -1.913 1 93.31 89 SER A CA 1
ATOM 709 C C . SER A 1 89 ? 6.137 -8.883 -1.936 1 93.31 89 SER A C 1
ATOM 711 O O . SER A 1 89 ? 6.773 -9.07 -2.975 1 93.31 89 SER A O 1
ATOM 713 N N . ILE A 1 90 ? 6.699 -8.5 -0.786 1 90.06 90 ILE A N 1
ATOM 714 C CA . ILE A 1 90 ? 8.141 -8.289 -0.688 1 90.06 90 ILE A CA 1
ATOM 715 C C . ILE A 1 90 ? 8.867 -9.617 -0.858 1 90.06 90 ILE A C 1
ATOM 717 O O . ILE A 1 90 ? 9.867 -9.703 -1.571 1 90.06 90 ILE A O 1
ATOM 721 N N . GLU A 1 91 ? 8.367 -10.609 -0.255 1 89.44 91 GLU A N 1
ATOM 722 C CA . GLU A 1 91 ? 8.922 -11.945 -0.422 1 89.44 91 GLU A CA 1
ATOM 723 C C . GLU A 1 91 ? 8.906 -12.375 -1.887 1 89.44 91 GLU A C 1
ATOM 725 O O . GLU A 1 91 ? 9.891 -12.922 -2.389 1 89.44 91 GLU A O 1
ATOM 730 N N . LEU A 1 92 ? 7.832 -12.188 -2.479 1 91.88 92 LEU A N 1
ATOM 731 C CA . LEU A 1 92 ? 7.688 -12.531 -3.891 1 91.88 92 LEU A CA 1
ATOM 732 C C . LEU A 1 92 ? 8.695 -11.766 -4.738 1 91.88 92 LEU A C 1
ATOM 734 O O . LEU A 1 92 ? 9.328 -12.336 -5.629 1 91.88 92 LEU A O 1
ATOM 738 N N . ASP A 1 93 ? 8.836 -10.523 -4.48 1 93.06 93 ASP A N 1
ATOM 739 C CA . ASP A 1 93 ? 9.781 -9.695 -5.234 1 93.06 93 ASP A CA 1
ATOM 740 C C . ASP A 1 93 ? 11.211 -10.18 -5.031 1 93.06 93 ASP A C 1
ATOM 742 O O . ASP A 1 93 ? 12.023 -10.141 -5.961 1 93.06 93 ASP A O 1
ATOM 746 N N . GLU A 1 94 ? 11.508 -10.555 -3.812 1 91.69 94 GLU A N 1
ATOM 747 C CA . GLU A 1 94 ? 12.828 -11.125 -3.553 1 91.69 94 GLU A CA 1
ATOM 748 C C . GLU A 1 94 ? 13.102 -12.32 -4.457 1 91.69 94 GLU A C 1
ATOM 750 O O . GLU A 1 94 ? 14.195 -12.461 -5.004 1 91.69 94 GLU A O 1
ATOM 755 N N . LEU A 1 95 ? 12.117 -13.18 -4.664 1 92.69 95 LEU A N 1
ATOM 756 C CA . LEU A 1 95 ? 12.242 -14.336 -5.539 1 92.69 95 LEU A CA 1
ATOM 757 C C . LEU A 1 95 ? 12.445 -13.906 -6.988 1 92.69 95 LEU A C 1
ATOM 759 O O . LEU A 1 95 ? 12.984 -14.672 -7.797 1 92.69 95 LEU A O 1
ATOM 763 N N . LEU A 1 96 ? 12.031 -12.727 -7.312 1 93.25 96 LEU A N 1
ATOM 764 C CA . LEU A 1 96 ? 12.141 -12.195 -8.664 1 93.25 96 LEU A CA 1
ATOM 765 C C . LEU A 1 96 ? 13.344 -11.266 -8.789 1 93.25 96 LEU A C 1
ATOM 767 O O . LEU A 1 96 ? 13.406 -10.445 -9.711 1 93.25 96 LEU A O 1
ATOM 771 N N . ASN A 1 97 ? 14.211 -11.359 -7.809 1 93.69 97 ASN A N 1
ATOM 772 C CA . ASN A 1 97 ? 15.484 -10.641 -7.77 1 93.69 97 ASN A CA 1
ATOM 773 C C . ASN A 1 97 ? 15.266 -9.133 -7.684 1 93.69 97 ASN A C 1
ATOM 775 O O . ASN A 1 97 ? 16.016 -8.359 -8.289 1 93.69 97 ASN A O 1
ATOM 779 N N . TRP A 1 98 ? 14.156 -8.727 -7.137 1 90.81 98 TRP A N 1
ATOM 780 C CA . TRP A 1 98 ? 13.859 -7.328 -6.824 1 90.81 98 TRP A CA 1
ATOM 781 C C . TRP A 1 98 ? 13.648 -6.52 -8.102 1 90.81 98 TRP A C 1
ATOM 783 O O . TRP A 1 98 ? 13.984 -5.336 -8.148 1 90.81 98 TRP A O 1
ATOM 793 N N . LYS A 1 99 ? 13.18 -7.156 -9.07 1 91.75 99 LYS A N 1
ATOM 794 C CA . LYS A 1 99 ? 13.023 -6.488 -10.359 1 91.75 99 LYS A CA 1
ATOM 795 C C . LYS A 1 99 ? 11.547 -6.219 -10.656 1 91.75 99 LYS A C 1
ATOM 797 O O . LYS A 1 99 ? 11.219 -5.617 -11.68 1 91.75 99 LYS A O 1
ATOM 802 N N . ALA A 1 100 ? 10.703 -6.617 -9.789 1 93.19 100 ALA A N 1
ATOM 803 C CA . ALA A 1 100 ? 9.273 -6.402 -10.023 1 93.19 100 ALA A CA 1
ATOM 804 C C . ALA A 1 100 ? 8.859 -4.996 -9.609 1 93.19 100 ALA A C 1
ATOM 806 O O . ALA A 1 100 ? 9.461 -4.395 -8.719 1 93.19 100 ALA A O 1
ATOM 807 N N . ILE A 1 101 ? 7.898 -4.492 -10.336 1 89.88 101 ILE A N 1
ATOM 808 C CA . ILE A 1 101 ? 7.246 -3.258 -9.914 1 89.88 101 ILE A CA 1
ATOM 809 C C . ILE A 1 101 ? 6.043 -3.588 -9.023 1 89.88 101 ILE A C 1
ATOM 811 O O . ILE A 1 101 ? 5.266 -4.492 -9.336 1 89.88 101 ILE A O 1
ATOM 815 N N . GLN A 1 102 ? 5.969 -2.861 -7.902 1 91.19 102 GLN A N 1
ATOM 816 C CA . GLN A 1 102 ? 4.902 -3.135 -6.941 1 91.19 102 GLN A CA 1
ATOM 817 C C . GLN A 1 102 ? 3.83 -2.049 -6.988 1 91.19 102 GLN A C 1
ATOM 819 O O . GLN A 1 102 ? 4.145 -0.858 -6.945 1 91.19 102 GLN A O 1
ATOM 824 N N . TYR A 1 103 ? 2.602 -2.484 -7.109 1 90.81 103 TYR A N 1
ATOM 825 C CA . TYR A 1 103 ? 1.44 -1.603 -7.137 1 90.81 103 TYR A CA 1
ATOM 826 C C . TYR A 1 103 ? 0.499 -1.903 -5.977 1 90.81 103 TYR A C 1
ATOM 828 O O . TYR A 1 103 ? 0.307 -3.066 -5.613 1 90.81 103 TYR A O 1
ATOM 836 N N . ARG A 1 104 ? -0.094 -0.899 -5.406 1 92.12 104 ARG A N 1
ATOM 837 C CA . ARG A 1 104 ? -1.164 -1.065 -4.43 1 92.12 104 ARG A CA 1
ATOM 838 C C . ARG A 1 104 ? -2.5 -0.59 -4.992 1 92.12 104 ARG A C 1
ATOM 840 O O . ARG A 1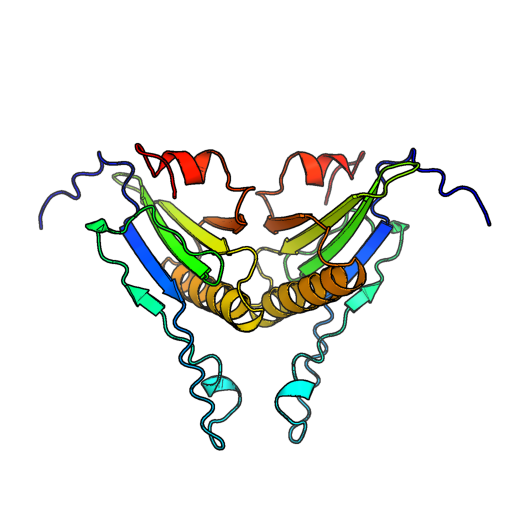 104 ? -2.637 0.572 -5.379 1 92.12 104 ARG A O 1
ATOM 847 N N . GLU A 1 105 ? -3.389 -1.449 -5.078 1 92.94 105 GLU A N 1
ATOM 848 C CA . GLU A 1 105 ? -4.727 -1.227 -5.617 1 92.94 105 GLU A CA 1
ATOM 849 C C . GLU A 1 105 ? -5.773 -1.203 -4.504 1 92.94 105 GLU A C 1
ATOM 851 O O . GLU A 1 105 ? -6.062 -2.236 -3.896 1 92.94 105 GLU A O 1
ATOM 856 N N . THR A 1 106 ? -6.266 -0.026 -4.227 1 90.44 106 THR A N 1
ATOM 857 C CA . THR A 1 106 ? -7.316 0.07 -3.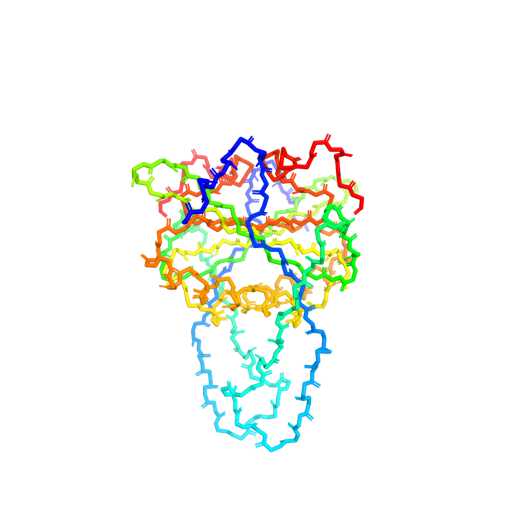221 1 90.44 106 THR A CA 1
ATOM 858 C C . THR A 1 106 ? -8.695 -0.047 -3.865 1 90.44 106 THR A C 1
ATOM 860 O O . THR A 1 106 ? -8.938 0.521 -4.93 1 90.44 106 THR A O 1
ATOM 863 N N . GLN A 1 107 ? -9.578 -0.688 -3.217 1 92.5 107 GLN A N 1
ATOM 864 C CA . GLN A 1 107 ? -10.945 -0.849 -3.717 1 92.5 107 GLN A CA 1
ATOM 865 C C . GLN A 1 107 ? -11.547 0.495 -4.117 1 92.5 107 GLN A C 1
ATOM 867 O O . GLN A 1 107 ? -11.453 1.47 -3.367 1 92.5 107 GLN A O 1
ATOM 872 N N . ASN A 1 108 ? -12.102 0.623 -5.328 1 89.25 108 ASN A N 1
ATOM 873 C CA . ASN A 1 108 ? -12.773 1.783 -5.91 1 89.25 108 ASN A CA 1
ATOM 874 C C . ASN A 1 108 ? -11.766 2.797 -6.449 1 89.25 108 ASN A C 1
ATOM 876 O O . ASN A 1 108 ? -12.156 3.832 -6.996 1 89.25 108 ASN A O 1
ATOM 880 N N . HIS A 1 109 ? -10.438 2.547 -6.266 1 85.69 109 HIS A N 1
ATOM 881 C CA . HIS A 1 109 ? -9.375 3.396 -6.797 1 85.69 109 HIS A CA 1
ATOM 882 C C . HIS A 1 109 ? -8.281 2.566 -7.461 1 85.69 109 HIS A C 1
ATOM 884 O O . HIS A 1 109 ? -7.094 2.809 -7.246 1 85.69 109 HIS A O 1
ATOM 890 N N . GLU A 1 110 ? -8.734 1.592 -8.133 1 91.69 110 GLU A N 1
ATOM 891 C CA . GLU A 1 110 ? -7.793 0.728 -8.844 1 91.69 110 GLU A CA 1
ATOM 892 C C . GLU A 1 110 ? -7.203 1.436 -10.055 1 91.69 110 GLU A C 1
ATOM 894 O O . GLU A 1 110 ? -7.887 2.227 -10.711 1 91.69 110 GLU A O 1
ATOM 899 N N . SER A 1 111 ? -6.004 1.169 -10.336 1 88.19 111 SER A N 1
ATOM 900 C CA . SER A 1 111 ? -5.348 1.797 -11.484 1 88.19 111 SER A CA 1
ATOM 901 C C . SER A 1 111 ? -5.918 1.274 -12.797 1 88.19 111 SER A C 1
ATOM 903 O O . SER A 1 111 ? -6.48 0.179 -12.844 1 88.19 111 SER A O 1
ATOM 905 N N . LYS A 1 112 ? -5.75 2.072 -13.859 1 89.88 112 LYS A N 1
ATOM 906 C CA . LYS A 1 112 ? -6.176 1.637 -15.188 1 89.88 112 LYS A CA 1
ATOM 907 C C . LYS A 1 112 ? -5.434 0.372 -15.617 1 89.88 112 LYS A C 1
ATOM 909 O O . LYS A 1 112 ? -6.027 -0.524 -16.219 1 89.88 112 LYS A O 1
ATOM 914 N N . GLN A 1 113 ? -4.227 0.339 -15.305 1 89.25 113 GLN A N 1
ATOM 915 C CA . GLN A 1 113 ? -3.416 -0.824 -15.656 1 89.25 113 GLN A CA 1
ATOM 916 C C . GLN A 1 113 ? -3.963 -2.092 -15 1 89.25 113 GLN A C 1
ATOM 918 O O . GLN A 1 113 ? -4.129 -3.115 -15.672 1 89.25 113 GLN A O 1
ATOM 923 N N . PHE A 1 114 ? -4.254 -1.983 -13.781 1 91.75 114 PHE A N 1
ATOM 924 C CA . PHE A 1 114 ? -4.793 -3.133 -13.062 1 91.75 114 PHE A CA 1
ATOM 925 C C . PHE A 1 114 ? -6.125 -3.57 -13.656 1 91.75 114 PHE A C 1
ATOM 927 O O . PHE A 1 114 ? -6.336 -4.758 -13.914 1 91.75 114 PHE A O 1
ATOM 934 N N . LEU A 1 115 ? -6.957 -2.666 -13.906 1 93.38 115 LEU A N 1
ATOM 935 C CA . LEU A 1 115 ? -8.281 -2.961 -14.43 1 93.38 115 LEU A CA 1
ATOM 936 C C . LEU A 1 115 ? -8.195 -3.584 -15.82 1 93.38 115 LEU A C 1
ATOM 938 O O . LEU A 1 115 ? -9.062 -4.363 -16.219 1 93.38 115 LEU A O 1
ATOM 942 N N . SER A 1 116 ? -7.211 -3.209 -16.547 1 92.62 116 SER A N 1
ATOM 943 C CA . SER A 1 116 ? -7.047 -3.688 -17.906 1 92.62 116 SER A CA 1
ATOM 944 C C . SER A 1 116 ? -6.801 -5.191 -17.953 1 92.62 116 SER A C 1
ATOM 946 O O . SER A 1 116 ? -6.957 -5.828 -18.984 1 92.62 116 SER A O 1
ATOM 948 N N . TYR A 1 117 ? -6.383 -5.746 -16.844 1 91.31 117 TYR A N 1
ATOM 949 C CA . TYR A 1 117 ? -6.125 -7.18 -16.812 1 91.31 117 TYR A CA 1
ATOM 950 C C . TYR A 1 117 ? -7.426 -7.973 -16.875 1 91.31 117 TYR A C 1
ATOM 952 O O . TYR A 1 117 ? -7.414 -9.18 -17.125 1 91.31 117 TYR A O 1
ATOM 960 N N . PHE A 1 118 ? -8.484 -7.305 -16.531 1 92.56 118 PHE A N 1
ATOM 961 C CA . PHE A 1 118 ? -9.781 -7.969 -16.422 1 92.56 118 PHE A CA 1
ATOM 962 C C . PHE A 1 118 ? -10.719 -7.496 -17.531 1 92.56 118 PHE A C 1
ATOM 964 O O . PHE A 1 118 ? -11.422 -6.492 -17.359 1 92.56 118 PHE A O 1
ATOM 971 N N . LYS A 1 119 ? -10.797 -8.203 -18.594 1 86.25 119 LYS A N 1
ATOM 972 C CA . LYS A 1 119 ? -11.562 -7.836 -19.781 1 86.25 119 LYS A CA 1
ATOM 973 C C . LYS A 1 119 ? -13.047 -7.684 -19.469 1 86.25 119 LYS A C 1
ATOM 975 O O . LYS A 1 119 ? -13.742 -6.871 -20.078 1 86.25 119 LYS A O 1
ATOM 980 N N . ARG A 1 120 ? -13.508 -8.461 -18.562 1 88.25 120 ARG A N 1
ATOM 981 C CA . ARG A 1 120 ? -14.914 -8.406 -18.203 1 88.25 120 ARG A CA 1
ATOM 982 C C . ARG A 1 120 ? -15.141 -7.492 -17 1 88.25 120 ARG A C 1
ATOM 984 O O . ARG A 1 120 ? -16.25 -7.43 -16.453 1 88.25 120 ARG A O 1
ATOM 991 N N . GLY A 1 121 ? -14.117 -6.777 -16.609 1 88.69 121 GLY A N 1
ATOM 992 C CA . GLY A 1 121 ? -14.219 -5.934 -15.43 1 88.69 121 GLY A CA 1
ATOM 993 C C . GLY A 1 121 ? -14.023 -6.699 -14.133 1 88.69 121 GLY A C 1
ATOM 994 O O . GLY A 1 121 ? -13.766 -7.902 -14.148 1 88.69 121 GLY A O 1
ATOM 995 N N . ILE A 1 122 ? -13.977 -5.934 -13.078 1 91.56 122 ILE A N 1
ATOM 996 C CA . ILE A 1 122 ? -13.867 -6.574 -11.773 1 91.56 122 ILE A CA 1
ATOM 997 C C . ILE A 1 122 ? -15.188 -6.445 -11.023 1 91.56 122 ILE A C 1
ATOM 999 O O . ILE A 1 122 ? -15.992 -5.559 -11.312 1 91.56 122 ILE A O 1
ATOM 1003 N N . ARG A 1 123 ? -15.43 -7.414 -10.227 1 89.06 123 ARG A N 1
ATOM 1004 C CA . ARG A 1 123 ? -16.625 -7.395 -9.383 1 89.06 123 ARG A CA 1
ATOM 1005 C C . ARG A 1 123 ? -16.25 -7.43 -7.906 1 89.06 123 ARG A C 1
ATOM 1007 O O . ARG A 1 123 ? -15.211 -7.98 -7.535 1 89.06 123 ARG A O 1
ATOM 1014 N N . MET B 1 1 ? -8.453 31.844 15.492 1 21.94 1 MET B N 1
ATOM 1015 C CA . MET B 1 1 ? -8.438 30.609 14.711 1 21.94 1 MET B CA 1
ATOM 1016 C C . MET B 1 1 ? -8.016 30.891 13.273 1 21.94 1 MET B C 1
ATOM 1018 O O . MET B 1 1 ? -8.68 31.641 12.562 1 21.94 1 MET B O 1
ATOM 1022 N N . GLN B 1 2 ? -6.719 30.984 12.914 1 27.55 2 GLN B N 1
ATOM 1023 C CA . GLN B 1 2 ? -6.297 31.609 11.664 1 27.55 2 GLN B CA 1
ATOM 1024 C C . GLN B 1 2 ? -6.867 30.859 10.461 1 27.55 2 GLN B C 1
ATOM 1026 O O . GLN B 1 2 ? -7.078 29.641 10.516 1 27.55 2 GLN B O 1
ATOM 1031 N N . PRO B 1 3 ? -7.461 31.516 9.477 1 28.38 3 PRO B N 1
ATOM 1032 C CA . PRO B 1 3 ? -8.016 30.875 8.281 1 28.38 3 PRO B CA 1
ATOM 1033 C C . PRO B 1 3 ? -7.027 29.906 7.621 1 28.38 3 PRO B C 1
ATOM 1035 O O . PRO B 1 3 ? -5.816 30.141 7.648 1 28.38 3 PRO B O 1
ATOM 1038 N N . LEU B 1 4 ? -7.238 28.641 7.695 1 34.97 4 LEU B N 1
ATOM 1039 C CA . LEU B 1 4 ? -6.387 27.703 6.965 1 34.97 4 LEU B CA 1
ATOM 1040 C C . LEU B 1 4 ? -6.129 28.203 5.547 1 34.97 4 LEU B C 1
ATOM 1042 O O . LEU B 1 4 ? -7.066 28.375 4.766 1 34.97 4 LEU B O 1
ATOM 1046 N N . ASP B 1 5 ? -5.391 29.219 5.434 1 33.31 5 ASP B N 1
ATOM 1047 C CA . ASP B 1 5 ? -5.02 29.625 4.078 1 33.31 5 ASP B CA 1
ATOM 1048 C C . ASP B 1 5 ? -4.824 28.406 3.18 1 33.31 5 ASP B C 1
ATOM 1050 O O . ASP B 1 5 ? -3.883 27.625 3.371 1 33.31 5 ASP B O 1
ATOM 1054 N N . CYS B 1 6 ? -5.887 27.766 2.719 1 36.31 6 CYS B N 1
ATOM 1055 C CA . CYS B 1 6 ? -6.082 26.625 1.831 1 36.31 6 CYS B CA 1
ATOM 1056 C C . CYS B 1 6 ? -5.242 26.766 0.568 1 36.31 6 CYS B C 1
ATOM 1058 O O . CYS B 1 6 ? -5.441 26.031 -0.401 1 36.31 6 CYS B O 1
ATOM 1060 N N . ASP B 1 7 ? -4.777 27.844 0.18 1 38.38 7 ASP B N 1
ATOM 1061 C CA . ASP B 1 7 ? -4.266 27.984 -1.18 1 38.38 7 ASP B CA 1
ATOM 1062 C C . ASP B 1 7 ? -3.207 26.938 -1.482 1 38.38 7 ASP B C 1
ATOM 1064 O O . ASP B 1 7 ? -2.883 26.688 -2.646 1 38.38 7 ASP B O 1
ATOM 1068 N N . SER B 1 8 ? -2.033 26.812 -0.729 1 43.47 8 SER B N 1
ATOM 1069 C CA . SER B 1 8 ? -0.799 26.094 -1.009 1 43.47 8 SER B CA 1
ATOM 1070 C C . SER B 1 8 ? -1.024 24.594 -0.98 1 43.47 8 SER B C 1
ATOM 1072 O O . SER B 1 8 ? -1.553 24.047 -0.003 1 43.47 8 SER B O 1
ATOM 1074 N N . SER B 1 9 ? -1.333 23.922 -2.121 1 50.56 9 SER B N 1
ATOM 1075 C CA . SER B 1 9 ? -1.477 22.484 -2.301 1 50.56 9 SER B CA 1
ATOM 1076 C C . SER B 1 9 ? -0.671 21.719 -1.261 1 50.56 9 SER B C 1
ATOM 1078 O O . SER B 1 9 ? 0.461 21.312 -1.524 1 50.56 9 SER B O 1
ATOM 1080 N N . THR B 1 10 ? -0.65 22.25 0.091 1 62.47 10 THR B N 1
ATOM 1081 C CA . THR B 1 10 ? 0.269 21.922 1.18 1 62.47 10 THR B CA 1
ATOM 1082 C C . THR B 1 10 ? -0.188 20.688 1.933 1 62.47 10 THR B C 1
ATOM 1084 O O . THR B 1 10 ? -1.382 20.375 1.969 1 62.47 10 THR B O 1
ATOM 1087 N N . VAL B 1 11 ? 0.625 19.719 1.863 1 76.38 11 VAL B N 1
ATOM 1088 C CA . VAL B 1 11 ? 0.491 18.547 2.721 1 76.38 11 VAL B CA 1
ATOM 1089 C C . VAL B 1 11 ? 0.31 18.984 4.172 1 76.38 11 VAL B C 1
ATOM 1091 O O . VAL B 1 11 ? 1.021 19.859 4.652 1 76.38 11 VAL B O 1
ATOM 1094 N N . ASP B 1 12 ? -0.832 18.641 4.82 1 80.25 12 ASP B N 1
ATOM 1095 C CA . ASP B 1 12 ? -1.176 19.047 6.18 1 80.25 12 ASP B CA 1
ATOM 1096 C C . ASP B 1 12 ? -0.364 18.25 7.203 1 80.25 12 ASP B C 1
ATOM 1098 O O . ASP B 1 12 ? 0.053 18.797 8.227 1 80.25 12 ASP B O 1
ATOM 1102 N N . ARG B 1 13 ? -0.273 17.031 6.988 1 83.38 13 ARG B N 1
ATOM 1103 C CA . ARG B 1 13 ? 0.505 16.156 7.863 1 83.38 13 ARG B CA 1
ATOM 1104 C C . ARG B 1 13 ? 1.559 15.391 7.074 1 83.38 13 ARG B C 1
ATOM 1106 O O . ARG B 1 13 ? 1.262 14.828 6.02 1 83.38 13 ARG B O 1
ATOM 1113 N N . TYR B 1 14 ? 2.738 15.609 7.605 1 87.5 14 TYR B N 1
ATOM 1114 C CA . TYR B 1 14 ? 3.9 14.977 6.992 1 87.5 14 TYR B CA 1
ATOM 1115 C C . TYR B 1 14 ? 4.773 14.305 8.039 1 87.5 14 TYR B C 1
ATOM 1117 O O . TYR B 1 14 ? 5.387 14.977 8.875 1 87.5 14 TYR B O 1
ATOM 1125 N N . GLN B 1 15 ? 4.75 13.008 7.953 1 91.75 15 GLN B N 1
ATOM 1126 C CA . GLN B 1 15 ? 5.441 12.258 9 1 91.75 15 GLN B CA 1
ATOM 1127 C C . GLN B 1 15 ? 6.305 11.148 8.406 1 91.75 15 GLN B C 1
ATOM 1129 O O . GLN B 1 15 ? 5.973 10.594 7.359 1 91.75 15 GLN B O 1
ATOM 1134 N N . LYS B 1 16 ? 7.336 10.922 9.047 1 93.06 16 LYS B N 1
ATOM 1135 C CA . LYS B 1 16 ? 8.258 9.836 8.719 1 93.06 16 LYS B CA 1
ATOM 1136 C C . LYS B 1 16 ? 8.125 8.68 9.711 1 93.06 16 LYS B C 1
ATOM 1138 O O . LYS B 1 16 ? 7.984 8.906 10.914 1 93.06 16 LYS B O 1
ATOM 1143 N N . VAL B 1 17 ? 8.086 7.449 9.133 1 90.81 17 VAL B N 1
ATOM 1144 C CA . VAL B 1 17 ? 8.086 6.285 10.008 1 90.81 17 VAL B CA 1
ATOM 1145 C C . VAL B 1 17 ? 9.453 6.133 10.672 1 90.81 17 VAL B C 1
ATOM 1147 O O . VAL B 1 17 ? 10.484 6.148 9.992 1 90.81 17 VAL B O 1
ATOM 1150 N N . ASP B 1 18 ? 9.453 6.055 11.977 1 82.25 18 ASP B N 1
ATOM 1151 C CA . ASP B 1 18 ? 10.688 5.941 12.742 1 82.25 18 ASP B CA 1
ATOM 1152 C C . ASP B 1 18 ? 11.062 4.477 12.969 1 82.25 18 ASP B C 1
ATOM 1154 O O . ASP B 1 18 ? 10.18 3.633 13.18 1 82.25 18 ASP B O 1
ATOM 1158 N N . LYS B 1 19 ? 12.32 4.133 12.672 1 66.75 19 LYS B N 1
ATOM 1159 C CA . LYS B 1 19 ? 12.82 2.783 12.906 1 66.75 19 LYS B CA 1
ATOM 1160 C C . LYS B 1 19 ? 13.016 2.518 14.398 1 66.75 19 LYS B C 1
ATOM 1162 O O . LYS B 1 19 ? 13.945 3.057 15.008 1 66.75 19 LYS B O 1
ATOM 1167 N N . LYS B 1 20 ? 12.203 2.971 15.312 1 56.41 20 LYS B N 1
ATOM 1168 C CA . LYS B 1 20 ? 12.617 2.656 16.672 1 56.41 20 LYS B CA 1
ATOM 1169 C C . LYS B 1 20 ? 12.164 1.254 17.078 1 56.41 20 LYS B C 1
ATOM 1171 O O . LYS B 1 20 ? 10.961 0.982 17.156 1 56.41 20 LYS B O 1
ATOM 1176 N N . PHE B 1 21 ? 12.562 0.247 16.344 1 47.22 21 PHE B N 1
ATOM 1177 C CA . PHE B 1 21 ? 12.195 -1.086 16.797 1 47.22 21 PHE B CA 1
ATOM 1178 C C . PHE B 1 21 ? 12.438 -1.223 18.297 1 47.22 21 PHE B C 1
ATOM 1180 O O . PHE B 1 21 ? 13.586 -1.18 18.75 1 47.22 21 PHE B O 1
ATOM 1187 N N . ALA B 1 22 ? 11.453 -0.735 19.094 1 39.19 22 ALA B N 1
ATOM 1188 C CA . ALA B 1 22 ? 11.562 -1.13 20.5 1 39.19 22 ALA B CA 1
ATOM 1189 C C . ALA B 1 22 ? 11.664 -2.646 20.641 1 39.19 22 ALA B C 1
ATOM 1191 O O . ALA B 1 22 ? 10.68 -3.361 20.422 1 39.19 22 ALA B O 1
ATOM 1192 N N . ARG B 1 23 ? 12.547 -3.281 19.953 1 37.88 23 ARG B N 1
ATOM 1193 C CA . ARG B 1 23 ? 12.727 -4.684 20.312 1 37.88 23 ARG B CA 1
ATOM 1194 C C . ARG B 1 23 ? 12.641 -4.867 21.828 1 37.88 23 ARG B C 1
ATOM 1196 O O . ARG B 1 23 ? 13.648 -4.781 22.531 1 37.88 23 ARG B O 1
ATOM 1203 N N . ASP B 1 24 ? 11.797 -4.203 22.609 1 37.03 24 ASP B N 1
ATOM 1204 C CA . ASP B 1 24 ? 11.906 -4.766 23.938 1 37.03 24 ASP B CA 1
ATOM 1205 C C . ASP B 1 24 ? 11.43 -6.219 23.969 1 37.03 24 ASP B C 1
ATOM 1207 O O . ASP B 1 24 ? 10.453 -6.566 23.312 1 37.03 24 ASP B O 1
ATOM 1211 N N . GLU B 1 25 ? 12.148 -7.168 24.422 1 37.66 25 GLU B N 1
ATOM 1212 C CA . GLU B 1 25 ? 11.969 -8.57 24.781 1 37.66 25 GLU B CA 1
ATOM 1213 C C . GLU B 1 25 ? 10.531 -8.852 25.188 1 37.66 25 GLU B C 1
ATOM 1215 O O . GLU B 1 25 ? 9.977 -9.906 24.859 1 37.66 25 GLU B O 1
ATOM 1220 N N . GLY B 1 26 ? 9.953 -8.32 26.312 1 34.06 26 GLY B N 1
ATOM 1221 C CA . GLY B 1 26 ? 8.766 -8.672 27.078 1 34.06 26 GLY B CA 1
ATOM 1222 C C . GLY B 1 26 ? 7.484 -8.125 26.469 1 34.06 26 GLY B C 1
ATOM 1223 O O . GLY B 1 26 ? 6.43 -8.148 27.109 1 34.06 26 GLY B O 1
ATOM 1224 N N . ALA B 1 27 ? 7.445 -7.211 25.609 1 38.78 27 ALA B N 1
ATOM 1225 C CA . ALA B 1 27 ? 6.199 -6.512 25.312 1 38.78 27 ALA B CA 1
ATOM 1226 C C . ALA B 1 27 ? 5.262 -7.398 24.484 1 38.78 27 ALA B C 1
ATOM 1228 O O . ALA B 1 27 ? 5.715 -8.188 23.656 1 38.78 27 ALA B O 1
ATOM 1229 N N . SER B 1 28 ? 4.062 -7.648 24.891 1 37.25 28 SER B N 1
ATOM 1230 C CA . SER B 1 28 ? 2.945 -8.383 24.312 1 37.25 28 SER B CA 1
ATOM 1231 C C . SER B 1 28 ? 2.738 -8.008 22.844 1 37.25 28 SER B C 1
ATOM 1233 O O . SER B 1 28 ? 3.111 -6.914 22.422 1 37.25 28 SER B O 1
ATOM 1235 N N . ARG B 1 29 ? 2.283 -8.875 22 1 40 29 ARG B N 1
ATOM 1236 C CA . ARG B 1 29 ? 1.978 -8.867 20.578 1 40 29 ARG B CA 1
ATOM 1237 C C . ARG B 1 29 ? 1.426 -7.512 20.141 1 40 29 ARG B C 1
ATOM 1239 O O . ARG B 1 29 ? 1.62 -7.09 19 1 40 29 ARG B O 1
ATOM 1246 N N . SER B 1 30 ? 0.477 -6.922 20.734 1 41.5 30 SER B N 1
ATOM 1247 C CA . SER B 1 30 ? -0.171 -5.629 20.562 1 41.5 30 SER B CA 1
ATOM 1248 C C . SER B 1 30 ? 0.839 -4.488 20.625 1 41.5 30 SER B C 1
ATOM 1250 O O . SER B 1 30 ? 0.564 -3.377 20.172 1 41.5 30 SER B O 1
ATOM 1252 N N . ASP B 1 31 ? 1.812 -4.648 21.344 1 41.94 31 ASP B N 1
ATOM 1253 C CA . ASP B 1 31 ? 2.787 -3.629 21.734 1 41.94 31 ASP B CA 1
ATOM 1254 C C . ASP B 1 31 ? 3.756 -3.34 20.578 1 41.94 31 ASP B C 1
ATOM 1256 O O . ASP B 1 31 ? 4.605 -2.453 20.688 1 41.94 31 ASP B O 1
ATOM 1260 N N . ASP B 1 32 ? 4.078 -4.402 19.734 1 44.88 32 ASP B N 1
ATOM 1261 C CA . ASP B 1 32 ? 5.312 -4.379 18.953 1 44.88 32 ASP B CA 1
ATOM 1262 C C . ASP B 1 32 ? 5.277 -3.271 17.906 1 44.88 32 ASP B C 1
ATOM 1264 O O . ASP B 1 32 ? 6.32 -2.887 17.375 1 44.88 32 ASP B O 1
ATOM 1268 N N . LEU B 1 33 ? 4.273 -3.203 17.094 1 49.03 33 LEU B N 1
ATOM 1269 C CA . LEU B 1 33 ? 4.5 -2.234 16.031 1 49.03 33 LEU B CA 1
ATOM 1270 C C . LEU B 1 33 ? 4.625 -0.823 16.594 1 49.03 33 LEU B C 1
ATOM 1272 O O . LEU B 1 33 ? 3.662 -0.054 16.578 1 49.03 33 LEU B O 1
ATOM 1276 N N . LYS B 1 34 ? 5.348 -0.831 17.688 1 52.31 34 LYS B N 1
ATOM 1277 C CA . LYS B 1 34 ? 5.555 0.458 18.344 1 52.31 34 LYS B CA 1
ATOM 1278 C C . LYS B 1 34 ? 6.324 1.416 17.438 1 52.31 34 LYS B C 1
ATOM 1280 O O . LYS B 1 34 ? 7.02 2.311 17.922 1 52.31 34 LYS B O 1
ATOM 1285 N N . MET B 1 35 ? 6.395 1.015 16.109 1 62.66 35 MET B N 1
ATOM 1286 C CA . MET B 1 35 ? 7.035 2.076 15.328 1 62.66 35 MET B CA 1
ATOM 1287 C C . MET B 1 35 ? 6.199 3.35 15.359 1 62.66 35 MET B C 1
ATOM 1289 O O . MET B 1 35 ? 4.969 3.291 15.359 1 62.66 35 MET B O 1
ATOM 1293 N N . LYS B 1 36 ? 6.938 4.359 15.719 1 79 36 LYS B N 1
ATOM 1294 C CA . LYS B 1 36 ? 6.305 5.668 15.852 1 79 36 LYS B CA 1
ATOM 1295 C C . LYS B 1 36 ? 6.539 6.516 14.602 1 79 36 LYS B C 1
ATOM 1297 O O . LYS B 1 36 ? 7.332 6.148 13.734 1 79 36 LYS B O 1
ATOM 1302 N N . LEU B 1 37 ? 5.691 7.438 14.484 1 87.81 37 LEU B N 1
ATOM 1303 C CA . LEU B 1 37 ? 5.809 8.453 13.445 1 87.81 37 LEU B CA 1
ATOM 1304 C C . LEU B 1 37 ? 6.488 9.711 13.984 1 87.81 37 LEU B C 1
ATOM 1306 O O . LEU B 1 37 ? 6.234 10.117 15.117 1 87.81 37 LEU B O 1
ATOM 1310 N N . THR B 1 38 ? 7.414 10.188 13.195 1 90.69 38 THR B N 1
ATOM 1311 C CA . THR B 1 38 ? 8.039 11.461 13.531 1 90.69 38 THR B CA 1
ATOM 1312 C C . THR B 1 38 ? 7.664 12.539 12.516 1 90.69 38 THR B C 1
ATOM 1314 O O . THR B 1 38 ? 7.633 12.273 11.312 1 90.69 38 THR B O 1
ATOM 1317 N N . THR B 1 39 ? 7.387 13.703 13.055 1 91.56 39 THR B N 1
ATOM 1318 C CA . THR B 1 39 ? 7.004 14.805 12.18 1 91.56 39 THR B CA 1
ATOM 1319 C C . THR B 1 39 ? 8.195 15.281 11.352 1 91.56 39 THR B C 1
ATOM 1321 O O . THR B 1 39 ? 9.305 15.398 11.875 1 91.56 39 THR B O 1
ATOM 1324 N N . VAL B 1 40 ? 7.93 15.547 10.078 1 91.5 40 VAL B N 1
ATOM 1325 C CA . VAL B 1 40 ? 8.938 16.094 9.18 1 91.5 40 VAL B CA 1
ATOM 1326 C C . VAL B 1 40 ? 8.844 17.625 9.172 1 91.5 40 VAL B C 1
ATOM 1328 O O . VAL B 1 40 ? 7.762 18.188 8.992 1 91.5 40 VAL B O 1
ATOM 1331 N N . PRO B 1 41 ? 9.93 18.328 9.422 1 91.06 41 PRO B N 1
ATOM 1332 C CA . PRO B 1 41 ? 9.883 19.797 9.359 1 91.06 41 PRO B CA 1
ATOM 1333 C C . PRO B 1 41 ? 9.508 20.312 7.973 1 91.06 41 PRO B C 1
ATOM 1335 O O . PRO B 1 41 ? 9.82 19.672 6.965 1 91.06 41 PRO B O 1
ATOM 1338 N N . ALA B 1 42 ? 8.891 21.531 7.965 1 85.94 42 ALA B N 1
ATOM 1339 C CA . ALA B 1 42 ? 8.344 22.109 6.738 1 85.94 42 ALA B CA 1
ATOM 1340 C C . ALA B 1 42 ? 9.445 22.312 5.695 1 85.94 42 ALA B C 1
ATOM 1342 O O . ALA B 1 42 ? 9.195 22.172 4.492 1 85.94 42 ALA B O 1
ATOM 1343 N N . ASN B 1 43 ? 10.641 22.625 6.121 1 88 43 ASN B N 1
ATOM 1344 C CA . ASN B 1 43 ? 11.734 22.891 5.195 1 88 43 ASN B CA 1
ATOM 1345 C C . ASN B 1 43 ? 12.234 21.609 4.531 1 88 43 ASN B C 1
ATOM 1347 O O . ASN B 1 43 ? 13.016 21.672 3.582 1 88 43 ASN B O 1
ATOM 1351 N N . GLU B 1 44 ? 11.75 20.453 4.988 1 90 44 GLU B N 1
ATOM 1352 C CA . GLU B 1 44 ? 12.172 19.188 4.418 1 90 44 GLU B CA 1
ATOM 1353 C C . GLU B 1 44 ? 11.039 18.547 3.611 1 90 44 GLU B C 1
ATOM 1355 O O . GLU B 1 44 ? 11.172 17.406 3.143 1 90 44 GLU B O 1
ATOM 1360 N N . TYR B 1 45 ? 10.023 19.25 3.508 1 89.06 45 TYR B N 1
ATOM 1361 C CA . TYR B 1 45 ? 8.945 18.719 2.693 1 89.06 45 TYR B CA 1
ATOM 1362 C C . TYR B 1 45 ? 9.406 18.484 1.26 1 89.06 45 TYR B C 1
ATOM 1364 O O . TYR B 1 45 ? 10.094 19.328 0.678 1 89.06 45 TYR B O 1
ATOM 1372 N N . GLY B 1 46 ? 9.094 17.375 0.762 1 92.31 46 GLY B N 1
ATOM 1373 C CA . GLY B 1 46 ? 9.484 17.031 -0.595 1 92.31 46 GLY B CA 1
ATOM 1374 C C . GLY B 1 46 ? 10.758 16.203 -0.656 1 92.31 46 GLY B C 1
ATOM 1375 O O . GLY B 1 46 ? 11.141 15.711 -1.725 1 92.31 46 GLY B O 1
ATOM 1376 N N . VAL B 1 47 ? 11.391 16.109 0.42 1 93.31 47 VAL B N 1
ATOM 1377 C CA . VAL B 1 47 ? 12.602 15.297 0.499 1 93.31 47 VAL B CA 1
ATOM 1378 C C . VAL B 1 47 ? 12.25 13.914 1.045 1 93.31 47 VAL B C 1
ATOM 1380 O O . VAL B 1 47 ? 11.773 13.789 2.176 1 93.31 47 VAL B O 1
ATOM 1383 N N . PHE B 1 48 ? 12.445 12.938 0.259 1 96 48 PHE B N 1
ATOM 1384 C CA . PHE B 1 48 ? 12.164 11.555 0.646 1 96 48 PHE B CA 1
ATOM 1385 C C . PHE B 1 48 ? 13.414 10.695 0.547 1 96 48 PHE B C 1
ATOM 1387 O O . PHE B 1 48 ? 14.156 10.789 -0.434 1 96 48 PHE B O 1
ATOM 1394 N N . TYR B 1 49 ? 13.648 9.883 1.542 1 94.81 49 TYR B N 1
ATOM 1395 C CA . TYR B 1 49 ? 14.812 9 1.545 1 94.81 49 TYR B CA 1
ATOM 1396 C C . TYR B 1 49 ? 14.422 7.578 1.172 1 94.81 49 TYR B C 1
ATOM 1398 O O . TYR B 1 49 ? 13.43 7.047 1.687 1 94.81 49 TYR B O 1
ATOM 1406 N N . GLU B 1 50 ? 15.188 6.977 0.411 1 94.81 50 GLU B N 1
ATOM 1407 C CA . GLU B 1 50 ? 14.898 5.688 -0.211 1 94.81 50 GLU B CA 1
ATOM 1408 C C . GLU B 1 50 ? 14.703 4.598 0.839 1 94.81 50 GLU B C 1
ATOM 1410 O O . GLU B 1 50 ? 13.938 3.654 0.627 1 94.81 50 GLU B O 1
ATOM 1415 N N . GLY B 1 51 ? 15.328 4.676 1.92 1 94.06 51 GLY B N 1
ATOM 1416 C CA . GLY B 1 51 ? 15.258 3.648 2.947 1 94.06 51 GLY B CA 1
ATOM 1417 C C . GLY B 1 51 ? 14.117 3.863 3.928 1 94.06 51 GLY B C 1
ATOM 1418 O O . GLY B 1 51 ? 13.945 3.084 4.867 1 94.06 51 GLY B O 1
ATOM 1419 N N . ASP B 1 52 ? 13.312 4.887 3.656 1 94.44 52 ASP B N 1
ATOM 1420 C CA . ASP B 1 52 ? 12.297 5.293 4.629 1 94.44 52 ASP B CA 1
ATOM 1421 C C . ASP B 1 52 ? 10.898 5.254 4.02 1 94.44 52 ASP B C 1
ATOM 1423 O O . ASP B 1 52 ? 10.75 5.109 2.807 1 94.44 52 ASP B O 1
ATOM 1427 N N . SER B 1 53 ? 9.914 5.262 4.91 1 95.69 53 SER B N 1
ATOM 1428 C CA . SER B 1 53 ? 8.516 5.414 4.535 1 95.69 53 SER B CA 1
ATOM 1429 C C . SER B 1 53 ? 7.898 6.645 5.195 1 95.69 53 SER B C 1
ATOM 1431 O O . SER B 1 53 ? 8.273 7.012 6.309 1 95.69 53 SER B O 1
ATOM 1433 N N . TYR B 1 54 ? 7.008 7.27 4.504 1 95.62 54 TYR B N 1
ATOM 1434 C CA . TYR B 1 54 ? 6.395 8.516 4.945 1 95.62 54 TYR B CA 1
ATOM 1435 C C . TYR B 1 54 ? 4.875 8.438 4.867 1 95.62 54 TYR B C 1
ATOM 1437 O O . TYR B 1 54 ? 4.328 7.77 3.984 1 95.62 54 TYR B O 1
ATOM 1445 N N . LEU B 1 55 ? 4.25 9.07 5.758 1 95.5 55 LEU B N 1
ATOM 1446 C CA . LEU B 1 55 ? 2.799 9.227 5.777 1 95.5 55 LEU B CA 1
ATOM 1447 C C . LEU B 1 55 ? 2.404 10.688 5.641 1 95.5 55 LEU B C 1
ATOM 1449 O O . LEU B 1 55 ? 2.818 11.523 6.445 1 95.5 55 LEU B O 1
ATOM 1453 N N . LEU B 1 56 ? 1.62 10.969 4.613 1 95.56 56 LEU B N 1
ATOM 1454 C CA . LEU B 1 56 ? 1.183 12.328 4.344 1 95.56 56 LEU B CA 1
ATOM 1455 C C . LEU B 1 56 ? -0.34 12.422 4.34 1 95.56 56 LEU B C 1
ATOM 1457 O O . LEU B 1 56 ? -1.016 11.555 3.779 1 95.56 56 LEU B O 1
ATOM 1461 N N . LEU B 1 57 ? -0.87 13.484 4.949 1 94.81 57 LEU B N 1
ATOM 1462 C CA . LEU B 1 57 ? -2.299 13.781 4.941 1 94.81 57 LEU B CA 1
ATOM 1463 C C . LEU B 1 57 ? -2.58 15.094 4.219 1 94.81 57 LEU B C 1
ATOM 1465 O O . LEU B 1 57 ? -1.938 16.109 4.492 1 94.81 57 LEU B O 1
ATOM 1469 N N . ARG B 1 58 ? -3.461 15.016 3.254 1 94.06 58 ARG B N 1
ATOM 1470 C CA . ARG B 1 58 ? -3.947 16.219 2.572 1 94.06 58 ARG B CA 1
ATOM 1471 C C . ARG B 1 58 ? -5.422 16.453 2.869 1 94.06 58 ARG B C 1
ATOM 1473 O O . ARG B 1 58 ? -6.254 15.562 2.668 1 94.06 58 ARG B O 1
ATOM 1480 N N . THR B 1 59 ? -5.711 17.594 3.375 1 92.12 59 THR B N 1
ATOM 1481 C CA . THR B 1 59 ? -7.082 18.016 3.656 1 92.12 59 THR B CA 1
ATOM 1482 C C . THR B 1 59 ? -7.535 19.094 2.674 1 92.12 59 THR B C 1
ATOM 1484 O O . THR B 1 59 ? -6.781 20.016 2.369 1 92.12 59 THR B O 1
ATOM 1487 N N . PHE B 1 60 ? -8.719 18.859 2.168 1 89.81 60 PHE B N 1
ATOM 1488 C CA . PHE B 1 60 ? -9.227 19.859 1.245 1 89.81 60 PHE B CA 1
ATOM 1489 C C . PHE B 1 60 ? -10.734 20 1.366 1 89.81 60 PHE B C 1
ATOM 1491 O O . PHE B 1 60 ? -11.398 19.125 1.924 1 89.81 60 PHE B O 1
ATOM 1498 N N . GLY B 1 61 ? -11.266 21.125 0.869 1 87.62 61 GLY B N 1
ATOM 1499 C CA . GLY B 1 61 ? -12.672 21.453 0.997 1 87.62 61 GLY B CA 1
ATOM 1500 C C . GLY B 1 61 ? -12.938 22.594 1.958 1 87.62 61 GLY B C 1
ATOM 1501 O O . GLY B 1 61 ? -12.094 22.906 2.805 1 87.62 61 GLY B O 1
ATOM 1502 N N . THR B 1 62 ? -14.031 23.375 1.861 1 83.94 62 THR B N 1
ATOM 1503 C CA . THR B 1 62 ? -14.375 24.516 2.707 1 83.94 62 THR B CA 1
ATOM 1504 C C . THR B 1 62 ? -15.461 24.141 3.707 1 83.94 62 THR B C 1
ATOM 1506 O O . THR B 1 62 ? -15.305 24.344 4.914 1 83.94 62 THR B O 1
ATOM 1509 N N . ARG B 1 63 ? -16.609 23.641 3.273 1 86 63 ARG B N 1
ATOM 1510 C CA . ARG B 1 63 ? -17.719 23.25 4.145 1 86 63 ARG B CA 1
ATOM 1511 C C . ARG B 1 63 ? -17.609 21.766 4.523 1 86 63 ARG B C 1
ATOM 1513 O O . ARG B 1 63 ? -17.578 21.422 5.707 1 86 63 ARG B O 1
ATOM 1520 N N . ALA B 1 64 ? -17.547 20.953 3.566 1 89.75 64 ALA B N 1
ATOM 1521 C CA . ALA B 1 64 ? -17.344 19.516 3.754 1 89.75 64 ALA B CA 1
ATOM 1522 C C . ALA B 1 64 ? -15.891 19.125 3.441 1 89.75 64 ALA B C 1
ATOM 1524 O O . ALA B 1 64 ? -15.453 19.219 2.295 1 89.75 64 ALA B O 1
ATOM 1525 N N . LEU B 1 65 ? -15.203 18.766 4.582 1 91.75 65 LEU B N 1
ATOM 1526 C CA . LEU B 1 65 ? -13.781 18.453 4.426 1 91.75 65 LEU B CA 1
ATOM 1527 C C . LEU B 1 65 ? -13.594 17.078 3.822 1 91.75 65 LEU B C 1
ATOM 1529 O O . LEU B 1 65 ? -14.375 16.156 4.09 1 91.75 65 LEU B O 1
ATOM 1533 N N . SER B 1 66 ? -12.648 16.922 2.951 1 93.5 66 SER B N 1
ATOM 1534 C CA . SER B 1 66 ? -12.172 15.656 2.389 1 93.5 66 SER B CA 1
ATOM 1535 C C . SER B 1 66 ? -10.688 15.453 2.664 1 93.5 66 SER B C 1
ATOM 1537 O O . SER B 1 66 ? -9.945 16.422 2.848 1 93.5 66 SER B O 1
ATOM 1539 N N . TRP B 1 67 ? -10.352 14.164 2.768 1 93.81 67 TRP B N 1
ATOM 1540 C CA . TRP B 1 67 ? -8.984 13.852 3.176 1 93.81 67 TRP B CA 1
ATOM 1541 C C . TRP B 1 67 ? -8.367 12.805 2.252 1 93.81 67 TRP B C 1
ATOM 1543 O O . TRP B 1 67 ? -9.031 11.836 1.865 1 93.81 67 TRP B O 1
ATOM 1553 N N . ASN B 1 68 ? -7.117 13.094 1.836 1 93.62 68 ASN B N 1
ATOM 1554 C CA . ASN B 1 68 ? -6.27 12.086 1.199 1 93.62 68 ASN B CA 1
ATOM 1555 C C . ASN B 1 68 ? -5.102 11.688 2.094 1 93.62 68 ASN B C 1
ATOM 1557 O O . ASN B 1 68 ? -4.375 12.555 2.596 1 93.62 68 ASN B O 1
ATOM 1561 N N . ILE B 1 69 ? -4.98 10.383 2.326 1 94.25 69 ILE B N 1
ATOM 1562 C CA . ILE B 1 69 ? -3.816 9.852 3.027 1 94.25 69 ILE B CA 1
ATOM 1563 C C . ILE B 1 69 ? -2.867 9.195 2.029 1 94.25 69 ILE B C 1
ATOM 1565 O O . ILE B 1 69 ? -3.256 8.266 1.314 1 94.25 69 ILE B O 1
ATOM 1569 N N . HIS B 1 70 ? -1.675 9.664 1.985 1 95.12 70 HIS B N 1
ATOM 1570 C CA . HIS B 1 70 ? -0.667 9.102 1.095 1 95.12 70 HIS B CA 1
ATOM 1571 C C . HIS B 1 70 ? 0.429 8.391 1.882 1 95.12 70 HIS B C 1
ATOM 1573 O O . HIS B 1 70 ? 1.068 8.992 2.746 1 95.12 70 HIS B O 1
ATOM 1579 N N . MET B 1 71 ? 0.574 7.094 1.65 1 95.94 71 MET B N 1
ATOM 1580 C CA . MET B 1 71 ? 1.716 6.324 2.133 1 95.94 71 MET B CA 1
ATOM 1581 C C . MET B 1 71 ? 2.832 6.297 1.094 1 95.94 71 MET B C 1
ATOM 1583 O O . MET B 1 71 ? 2.709 5.637 0.062 1 95.94 71 MET B O 1
ATOM 1587 N N . TRP B 1 72 ? 3.879 7.039 1.38 1 96 72 TRP B N 1
ATOM 1588 C CA . TRP B 1 72 ? 5.023 6.992 0.475 1 96 72 TRP B CA 1
ATOM 1589 C C . TRP B 1 72 ? 6.035 5.945 0.929 1 96 72 TRP B C 1
ATOM 1591 O O . TRP B 1 72 ? 6.473 5.957 2.082 1 96 72 TRP B O 1
ATOM 1601 N N . ILE B 1 73 ? 6.379 5.031 0.026 1 95.19 73 ILE B N 1
ATOM 1602 C CA . ILE B 1 73 ? 7.215 3.879 0.345 1 95.19 73 ILE B CA 1
ATOM 1603 C C . ILE B 1 73 ? 8.523 3.961 -0.437 1 95.19 73 ILE B C 1
ATOM 1605 O O . ILE B 1 73 ? 8.531 3.848 -1.664 1 95.19 73 ILE B O 1
ATOM 1609 N N . GLY B 1 74 ? 9.602 4.141 0.223 1 94.75 74 GLY B N 1
ATOM 1610 C CA . GLY B 1 74 ? 10.898 4.062 -0.424 1 94.75 74 GLY B CA 1
ATOM 1611 C C . GLY B 1 74 ? 11.219 2.676 -0.952 1 94.75 74 GLY B C 1
ATOM 1612 O O . GLY B 1 74 ? 10.836 1.671 -0.35 1 94.75 74 GLY B O 1
ATOM 1613 N N . LYS B 1 75 ? 11.977 2.633 -1.961 1 89.75 75 LYS B N 1
ATOM 1614 C CA . LYS B 1 75 ? 12.273 1.368 -2.627 1 89.75 75 LYS B CA 1
ATOM 1615 C C . LYS B 1 75 ? 13.023 0.418 -1.694 1 89.75 75 LYS B C 1
ATOM 1617 O O . LYS B 1 75 ? 12.852 -0.8 -1.772 1 89.75 75 LYS B O 1
ATOM 1622 N N . ASP B 1 76 ? 13.82 0.963 -0.75 1 91.69 76 ASP B N 1
ATOM 1623 C CA . ASP B 1 76 ? 14.609 0.135 0.15 1 91.69 76 ASP B CA 1
ATOM 1624 C C . ASP B 1 76 ? 14.031 0.145 1.562 1 91.69 76 ASP B C 1
ATOM 1626 O O . ASP B 1 76 ? 14.703 -0.244 2.52 1 91.69 76 ASP B O 1
ATOM 1630 N N . SER B 1 77 ? 12.828 0.647 1.614 1 91.94 77 SER B N 1
ATOM 1631 C CA . SER B 1 77 ? 12.164 0.602 2.916 1 91.94 77 SER B CA 1
ATOM 1632 C C . SER B 1 77 ? 11.922 -0.836 3.361 1 91.94 77 SER B C 1
ATOM 1634 O O . SER B 1 77 ? 11.547 -1.688 2.549 1 91.94 77 SER B O 1
ATOM 1636 N N . SER B 1 78 ? 12.039 -1.133 4.664 1 87.31 78 SER B N 1
ATOM 1637 C CA . SER B 1 78 ? 11.844 -2.488 5.168 1 87.31 78 SER B CA 1
ATOM 1638 C C . SER B 1 78 ? 10.359 -2.83 5.27 1 87.31 78 SER B C 1
ATOM 1640 O O . SER B 1 78 ? 9.508 -1.938 5.285 1 87.31 78 SER B O 1
ATOM 1642 N N . ALA B 1 79 ? 10.078 -4.102 5.258 1 86.75 79 ALA B N 1
ATOM 1643 C CA . ALA B 1 79 ? 8.695 -4.559 5.422 1 86.75 79 ALA B CA 1
ATOM 1644 C C . ALA B 1 79 ? 8.078 -3.986 6.691 1 86.75 79 ALA B C 1
ATOM 1646 O O . ALA B 1 79 ? 6.898 -3.617 6.703 1 86.75 79 ALA B O 1
ATOM 1647 N N . ASP B 1 80 ? 8.883 -3.959 7.707 1 86.12 80 ASP B N 1
ATOM 1648 C CA . ASP B 1 80 ? 8.383 -3.422 8.969 1 86.12 80 ASP B CA 1
ATOM 1649 C C . ASP B 1 80 ? 7.973 -1.96 8.82 1 86.12 80 ASP B C 1
ATOM 1651 O O . ASP B 1 80 ? 6.949 -1.54 9.367 1 86.12 80 ASP B O 1
ATOM 1655 N N . GLU B 1 81 ? 8.766 -1.167 8.148 1 89.5 81 GLU B N 1
ATOM 1656 C CA . GLU B 1 81 ? 8.445 0.237 7.906 1 89.5 81 GLU B CA 1
ATOM 1657 C C . GLU B 1 81 ? 7.172 0.378 7.074 1 89.5 81 GLU B C 1
ATOM 1659 O O . GLU B 1 81 ? 6.301 1.192 7.395 1 89.5 81 GLU B O 1
ATOM 1664 N N . GLN B 1 82 ? 7.117 -0.432 6.102 1 91.62 82 GLN B N 1
ATOM 1665 C CA . GLN B 1 82 ? 5.949 -0.385 5.227 1 91.62 82 GLN B CA 1
ATOM 1666 C C . GLN B 1 82 ? 4.684 -0.784 5.977 1 91.62 82 GLN B C 1
ATOM 1668 O O . GLN B 1 82 ? 3.645 -0.131 5.848 1 91.62 82 GLN B O 1
ATOM 1673 N N . CYS B 1 83 ? 4.742 -1.791 6.777 1 88.5 83 CYS B N 1
ATOM 1674 C CA . CYS B 1 83 ? 3.605 -2.25 7.57 1 88.5 83 CYS B CA 1
ATOM 1675 C C . CYS B 1 83 ? 3.213 -1.212 8.617 1 88.5 83 CYS B C 1
ATOM 1677 O O . CYS B 1 83 ? 2.025 -1.005 8.875 1 88.5 83 CYS B O 1
ATOM 1679 N N . THR B 1 84 ? 4.195 -0.622 9.195 1 90.12 84 THR B N 1
ATOM 1680 C CA . THR B 1 84 ? 3.906 0.467 10.125 1 90.12 84 THR B CA 1
ATOM 1681 C C . THR B 1 84 ? 3.133 1.58 9.422 1 90.12 84 THR B C 1
ATOM 1683 O O . THR B 1 84 ? 2.164 2.111 9.969 1 90.12 84 THR B O 1
ATOM 1686 N N . CYS B 1 85 ? 3.643 1.919 8.289 1 93 85 CYS B N 1
ATOM 1687 C CA . CYS B 1 85 ? 2.957 2.949 7.52 1 93 85 CYS B CA 1
ATOM 1688 C C . CYS B 1 85 ? 1.492 2.586 7.305 1 93 85 CYS B C 1
ATOM 1690 O O . CYS B 1 85 ? 0.609 3.432 7.453 1 93 85 CYS B O 1
ATOM 1692 N N . VAL B 1 86 ? 1.214 1.34 6.973 1 91.88 86 VAL B N 1
ATOM 1693 C CA . VAL B 1 86 ? -0.145 0.85 6.766 1 91.88 86 VAL B CA 1
ATOM 1694 C C . VAL B 1 86 ? -0.951 0.999 8.055 1 91.88 86 VAL B C 1
ATOM 1696 O O . VAL B 1 86 ? -2.01 1.631 8.062 1 91.88 86 VAL B O 1
ATOM 1699 N N . TYR B 1 87 ? -0.416 0.534 9.117 1 89.19 87 TYR B N 1
ATOM 1700 C CA . TYR B 1 87 ? -1.117 0.587 10.391 1 89.19 87 TYR B CA 1
ATOM 1701 C C . TYR B 1 87 ? -1.438 2.025 10.781 1 89.19 87 TYR B C 1
ATOM 1703 O O . TYR B 1 87 ? -2.562 2.33 11.188 1 89.19 87 TYR B O 1
ATOM 1711 N N . LYS B 1 88 ? -0.465 2.846 10.656 1 92.25 88 LYS B N 1
ATOM 1712 C CA . LYS B 1 88 ? -0.646 4.238 11.055 1 92.25 88 LYS B CA 1
ATOM 1713 C C . LYS B 1 88 ? -1.634 4.949 10.141 1 92.25 88 LYS B C 1
ATOM 1715 O O . LYS B 1 88 ? -2.375 5.832 10.578 1 92.25 88 LYS B O 1
ATOM 1720 N N . SER B 1 89 ? -1.622 4.613 8.891 1 93.44 89 SER B N 1
ATOM 1721 C CA . SER B 1 89 ? -2.588 5.188 7.957 1 93.44 89 SER B CA 1
ATOM 1722 C C . SER B 1 89 ? -4.016 4.797 8.328 1 93.44 89 SER B C 1
ATOM 1724 O O . SER B 1 89 ? -4.93 5.621 8.25 1 93.44 89 SER B O 1
ATOM 1726 N N . ILE B 1 90 ? -4.191 3.545 8.742 1 90.19 90 ILE B N 1
ATOM 1727 C CA . ILE B 1 90 ? -5.516 3.061 9.117 1 90.19 90 ILE B CA 1
ATOM 1728 C C . ILE B 1 90 ? -5.977 3.762 10.398 1 90.19 90 ILE B C 1
ATOM 1730 O O . ILE B 1 90 ? -7.133 4.184 10.5 1 90.19 90 ILE B O 1
ATOM 1734 N N . GLU B 1 91 ? -5.102 3.883 11.289 1 89.69 91 GLU B N 1
ATOM 1735 C CA . GLU B 1 91 ? -5.398 4.625 12.516 1 89.69 91 GLU B CA 1
ATOM 1736 C C . GLU B 1 91 ? -5.824 6.055 12.203 1 89.69 91 GLU B C 1
ATOM 1738 O O . GLU B 1 91 ? -6.789 6.562 12.773 1 89.69 91 GLU B O 1
ATOM 1743 N N . LEU B 1 92 ? -5.082 6.66 11.414 1 92.06 92 LEU B N 1
ATOM 1744 C CA . LEU B 1 92 ? -5.387 8.031 11.008 1 92.06 92 LEU B CA 1
ATOM 1745 C C . LEU B 1 92 ? -6.762 8.109 10.352 1 92.06 92 LEU B C 1
ATOM 1747 O O . LEU B 1 92 ? -7.547 9.016 10.648 1 92.06 92 LEU B O 1
ATOM 1751 N N . ASP B 1 93 ? -7.059 7.203 9.492 1 93.19 93 ASP B N 1
ATOM 1752 C CA . ASP B 1 93 ? -8.352 7.188 8.812 1 93.19 93 ASP B CA 1
ATOM 1753 C C . ASP B 1 93 ? -9.492 6.988 9.805 1 93.19 93 ASP B C 1
ATOM 1755 O O . ASP B 1 93 ? -10.57 7.566 9.641 1 93.19 93 ASP B O 1
ATOM 1759 N N . GLU B 1 94 ? -9.25 6.129 10.766 1 91.69 94 GLU B N 1
ATOM 1760 C CA . GLU B 1 94 ? -10.25 5.953 11.812 1 91.69 94 GLU B CA 1
ATOM 1761 C C . GLU B 1 94 ? -10.578 7.281 12.484 1 91.69 94 GLU B C 1
ATOM 1763 O O . GLU B 1 94 ? -11.75 7.578 12.742 1 91.69 94 GLU B O 1
ATOM 1768 N N . LEU B 1 95 ? -9.586 8.102 12.75 1 92.81 95 LEU B N 1
ATOM 1769 C CA . LEU B 1 95 ? -9.781 9.414 13.359 1 92.81 95 LEU B CA 1
ATOM 1770 C C . LEU B 1 95 ? -10.57 10.328 12.43 1 92.81 95 LEU B C 1
ATOM 1772 O O . LEU B 1 95 ? -11.195 11.289 12.883 1 92.81 95 LEU B O 1
ATOM 1776 N N . LEU B 1 96 ? -10.547 10.047 11.164 1 93.38 96 LEU B N 1
ATOM 1777 C CA . LEU B 1 96 ? -11.234 10.852 10.164 1 93.38 96 LEU B CA 1
ATOM 1778 C C . LEU B 1 96 ? -12.562 10.211 9.766 1 93.38 96 LEU B C 1
ATOM 1780 O O . LEU B 1 96 ? -13.109 10.516 8.703 1 93.38 96 LEU B O 1
ATOM 1784 N N . ASN B 1 97 ? -12.984 9.289 10.586 1 93.75 97 ASN B N 1
ATOM 1785 C CA . ASN B 1 97 ? -14.273 8.609 10.461 1 93.75 97 ASN B CA 1
ATOM 1786 C C . ASN B 1 97 ? -14.352 7.777 9.188 1 93.75 97 ASN B C 1
ATOM 1788 O O . ASN B 1 97 ? -15.398 7.703 8.547 1 93.75 97 ASN B O 1
ATOM 1792 N N . TRP B 1 98 ? -13.227 7.352 8.695 1 90.69 98 TRP B N 1
ATOM 1793 C CA . TRP B 1 98 ? -13.117 6.406 7.59 1 90.69 98 TRP B CA 1
ATOM 1794 C C . TRP B 1 98 ? -13.539 7.062 6.277 1 90.69 98 TRP B C 1
ATOM 1796 O O . TRP B 1 98 ? -14.109 6.402 5.402 1 90.69 98 TRP B O 1
ATOM 1806 N N . LYS B 1 99 ? -13.328 8.297 6.195 1 91.75 99 LYS B N 1
ATOM 1807 C CA . LYS B 1 99 ? -13.773 9.031 5.012 1 91.75 99 LYS B CA 1
ATOM 1808 C C . LYS B 1 99 ? -12.586 9.438 4.141 1 91.75 99 LYS B C 1
ATOM 1810 O O . LYS B 1 99 ? -12.766 10.023 3.074 1 91.75 99 LYS B O 1
ATOM 1815 N N . ALA B 1 100 ? -11.422 9.109 4.551 1 93.31 100 ALA B N 1
ATOM 1816 C CA . ALA B 1 100 ? -10.25 9.477 3.77 1 93.31 100 ALA B CA 1
ATOM 1817 C C . ALA B 1 100 ? -9.992 8.477 2.65 1 93.31 100 ALA B C 1
ATOM 1819 O O . ALA B 1 100 ? -10.344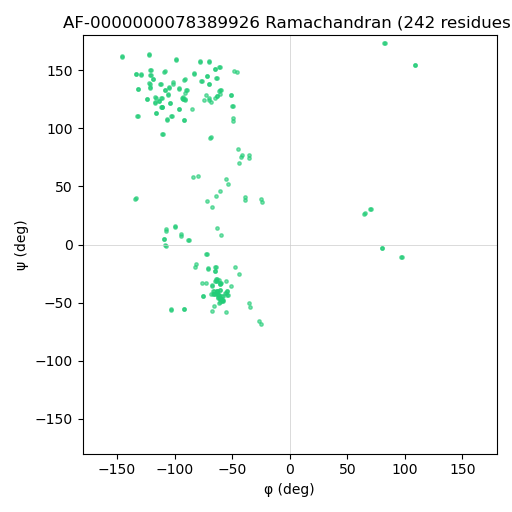 7.297 2.77 1 93.31 100 ALA B O 1
ATOM 1820 N N . ILE B 1 101 ? -9.492 8.992 1.573 1 89.94 101 ILE B N 1
ATOM 1821 C CA . ILE B 1 101 ? -8.984 8.125 0.517 1 89.94 101 ILE B CA 1
ATOM 1822 C C . ILE B 1 101 ? -7.508 7.82 0.761 1 89.94 101 ILE B C 1
ATOM 1824 O O . ILE B 1 101 ? -6.73 8.711 1.095 1 89.94 101 ILE B O 1
ATOM 1828 N N . GLN B 1 102 ? -7.184 6.516 0.639 1 91.31 102 GLN B N 1
ATOM 1829 C CA . GLN B 1 102 ? -5.816 6.094 0.919 1 91.31 102 GLN B CA 1
ATOM 1830 C C . GLN B 1 102 ? -5.062 5.773 -0.369 1 91.31 102 GLN B C 1
ATOM 1832 O O . GLN B 1 102 ? -5.566 5.039 -1.221 1 91.31 102 GLN B O 1
ATOM 1837 N N . TYR B 1 103 ? -3.896 6.359 -0.505 1 90.88 103 TYR B N 1
ATOM 1838 C CA . TYR B 1 103 ? -3.021 6.148 -1.652 1 90.88 103 TYR B CA 1
ATOM 1839 C C . TYR B 1 103 ? -1.688 5.555 -1.219 1 90.88 103 TYR B C 1
ATOM 1841 O O . TYR B 1 103 ? -1.151 5.914 -0.169 1 90.88 103 TYR B O 1
ATOM 1849 N N . ARG B 1 104 ? -1.141 4.664 -1.999 1 92.12 104 ARG B N 1
ATOM 1850 C CA . ARG B 1 104 ? 0.217 4.168 -1.8 1 92.12 104 ARG B CA 1
ATOM 1851 C C . ARG B 1 104 ? 1.145 4.648 -2.91 1 92.12 104 ARG B C 1
ATOM 1853 O O . ARG B 1 104 ? 0.907 4.375 -4.09 1 92.12 104 ARG B O 1
ATOM 1860 N N . GLU B 1 105 ? 2.098 5.363 -2.539 1 92.81 105 GLU B N 1
ATOM 1861 C CA . GLU B 1 105 ? 3.086 5.961 -3.432 1 92.81 105 GLU B CA 1
ATOM 1862 C C . GLU B 1 105 ? 4.43 5.242 -3.322 1 92.81 105 GLU B C 1
ATOM 1864 O O . GLU B 1 105 ? 5.109 5.336 -2.297 1 92.81 105 GLU B O 1
ATOM 1869 N N . THR B 1 106 ? 4.75 4.508 -4.352 1 90.38 106 THR B N 1
ATOM 1870 C CA . THR B 1 106 ? 6.047 3.844 -4.352 1 90.38 106 THR B CA 1
ATOM 1871 C C . THR B 1 106 ? 7.102 4.715 -5.027 1 90.38 106 THR B C 1
ATOM 1873 O O . THR B 1 106 ? 6.832 5.336 -6.059 1 90.38 106 THR B O 1
ATOM 1876 N N . GLN B 1 107 ? 8.266 4.723 -4.531 1 92.5 107 GLN B N 1
ATOM 1877 C CA . GLN B 1 107 ? 9.359 5.496 -5.102 1 92.5 107 GLN B CA 1
ATOM 1878 C C . GLN B 1 107 ? 9.508 5.23 -6.598 1 92.5 107 GLN B C 1
ATOM 1880 O O . GLN B 1 107 ? 9.492 4.074 -7.031 1 92.5 107 GLN B O 1
ATOM 1885 N N . ASN B 1 108 ? 9.562 6.266 -7.434 1 89.19 108 ASN B N 1
ATOM 1886 C CA . ASN B 1 108 ? 9.734 6.258 -8.883 1 89.19 108 ASN B CA 1
ATOM 1887 C C . ASN B 1 108 ? 8.422 5.953 -9.602 1 89.19 108 ASN B C 1
ATOM 1889 O O . ASN B 1 108 ? 8.375 5.922 -10.828 1 89.19 108 ASN B O 1
ATOM 1893 N N . HIS B 1 109 ? 7.312 5.664 -8.844 1 85.44 109 HIS B N 1
ATOM 1894 C CA . HIS B 1 109 ? 5.984 5.426 -9.406 1 85.44 109 HIS B CA 1
ATOM 1895 C C . HIS B 1 109 ? 4.918 6.191 -8.633 1 85.44 109 HIS B C 1
ATOM 1897 O O . HIS B 1 109 ? 3.863 5.641 -8.312 1 85.44 109 HIS B O 1
ATOM 1903 N N . GLU B 1 110 ? 5.285 7.348 -8.289 1 91.62 110 GLU B N 1
ATOM 1904 C CA . GLU B 1 110 ? 4.344 8.203 -7.57 1 91.62 110 GLU B CA 1
ATOM 1905 C C . GLU B 1 110 ? 3.232 8.703 -8.484 1 91.62 110 GLU B C 1
ATOM 1907 O O . GLU B 1 110 ? 3.465 8.953 -9.672 1 91.62 110 GLU B O 1
ATOM 1912 N N . SER B 1 111 ? 2.088 8.836 -7.965 1 88.06 111 SER B N 1
ATOM 1913 C CA . SER B 1 111 ? 0.96 9.312 -8.758 1 88.06 111 SER B CA 1
ATOM 1914 C C . SER B 1 111 ? 1.114 10.789 -9.109 1 88.06 111 SER B C 1
ATOM 1916 O O . SER B 1 111 ? 1.831 11.523 -8.43 1 88.06 111 SER B O 1
ATOM 1918 N N . LYS B 1 112 ? 0.428 11.188 -10.195 1 89.69 112 LYS B N 1
ATOM 1919 C CA . LYS B 1 112 ? 0.431 12.602 -10.586 1 89.69 112 LYS B CA 1
ATOM 1920 C C . LYS B 1 112 ? -0.148 13.469 -9.477 1 89.69 112 LYS B C 1
ATOM 1922 O O . LYS B 1 112 ? 0.353 14.57 -9.219 1 89.69 112 LYS B O 1
ATOM 1927 N N . GLN B 1 113 ? -1.135 12.977 -8.883 1 89.12 113 GLN B N 1
ATOM 1928 C CA . GLN B 1 113 ? -1.77 13.719 -7.797 1 89.12 113 GLN B CA 1
ATOM 1929 C C . GLN B 1 113 ? -0.79 13.969 -6.652 1 89.12 113 GLN B C 1
ATOM 1931 O O . GLN B 1 113 ? -0.674 15.102 -6.164 1 89.12 113 GLN B O 1
ATOM 1936 N N . PHE B 1 114 ? -0.111 12.961 -6.293 1 91.56 114 PHE B N 1
ATOM 1937 C CA . PHE B 1 114 ? 0.861 13.094 -5.215 1 91.56 114 PHE B CA 1
ATOM 1938 C C . PHE B 1 114 ? 1.951 14.086 -5.586 1 91.56 114 PHE B C 1
ATOM 1940 O O . PHE B 1 114 ? 2.287 14.977 -4.797 1 91.56 114 PHE B O 1
ATOM 1947 N N . LEU B 1 115 ? 2.451 13.992 -6.738 1 93.25 115 LEU B N 1
ATOM 1948 C CA . LEU B 1 115 ? 3.537 14.859 -7.195 1 93.25 115 LEU B CA 1
ATOM 1949 C C . LEU B 1 115 ? 3.082 16.312 -7.273 1 93.25 115 LEU B C 1
ATOM 1951 O O . LEU B 1 115 ? 3.893 17.219 -7.109 1 93.25 115 LEU B O 1
ATOM 1955 N N . SER B 1 116 ? 1.847 16.5 -7.559 1 92.5 116 SER B N 1
ATOM 1956 C CA . SER B 1 116 ? 1.303 17.844 -7.719 1 92.5 116 SER B CA 1
ATOM 1957 C C . SER B 1 116 ? 1.359 18.625 -6.41 1 92.5 116 SER B C 1
ATOM 1959 O O . SER B 1 116 ? 1.254 19.859 -6.406 1 92.5 116 SER B O 1
ATOM 1961 N N . TYR B 1 117 ? 1.483 17.938 -5.312 1 91.12 117 TYR B N 1
ATOM 1962 C CA . TYR B 1 117 ? 1.54 18.609 -4.023 1 91.12 117 TYR B CA 1
ATOM 1963 C C . TYR B 1 117 ? 2.861 19.359 -3.857 1 91.12 117 TYR B C 1
ATOM 1965 O O . TYR B 1 117 ? 2.994 20.203 -2.975 1 91.12 117 TYR B O 1
ATOM 1973 N N . PHE B 1 118 ? 3.822 18.922 -4.633 1 92.44 118 PHE B N 1
ATOM 1974 C CA . PHE B 1 118 ? 5.168 19.453 -4.492 1 92.44 118 PHE B CA 1
ATOM 1975 C C . PHE B 1 118 ? 5.539 20.312 -5.703 1 92.44 118 PHE B C 1
ATOM 1977 O O . PHE B 1 118 ? 6.043 19.781 -6.703 1 92.44 118 PHE B O 1
ATOM 1984 N N . LYS B 1 119 ? 5.359 21.578 -5.633 1 86.06 119 LYS B N 1
ATOM 1985 C CA . LYS B 1 119 ? 5.555 22.516 -6.73 1 86.06 119 LYS B CA 1
ATOM 1986 C C . LYS B 1 119 ? 6.996 22.484 -7.234 1 86.06 119 LYS B C 1
ATOM 1988 O O . LYS B 1 119 ? 7.25 22.703 -8.422 1 86.06 119 LYS B O 1
ATOM 1993 N N . ARG B 1 120 ? 7.898 22.25 -6.363 1 87.88 120 ARG B N 1
ATOM 1994 C CA . ARG B 1 120 ? 9.312 22.219 -6.734 1 87.88 120 ARG B CA 1
ATOM 1995 C C . ARG B 1 120 ? 9.758 20.781 -7.039 1 87.88 120 ARG B C 1
ATOM 1997 O O . ARG B 1 120 ? 10.953 20.531 -7.242 1 87.88 120 ARG B O 1
ATOM 2004 N N . GLY B 1 121 ? 8.828 19.875 -7.07 1 88.44 121 GLY B N 1
ATOM 2005 C CA . GLY B 1 121 ? 9.18 18.484 -7.277 1 88.44 121 GLY B CA 1
ATOM 2006 C C . GLY B 1 121 ? 9.617 17.781 -6.004 1 88.44 121 GLY B C 1
ATOM 2007 O O . GLY B 1 121 ? 9.617 18.391 -4.926 1 88.44 121 GLY B O 1
ATOM 2008 N N . ILE B 1 122 ? 9.805 16.516 -6.156 1 91.38 122 ILE B N 1
ATOM 2009 C CA . ILE B 1 122 ? 10.289 15.75 -5.012 1 91.38 122 ILE B CA 1
ATOM 2010 C C . ILE B 1 122 ? 11.734 15.328 -5.246 1 91.38 122 ILE B C 1
ATOM 2012 O O . ILE B 1 122 ? 12.188 15.258 -6.391 1 91.38 122 ILE B O 1
ATOM 2016 N N . ARG B 1 123 ? 12.422 15.25 -4.195 1 88.88 123 ARG B N 1
ATOM 2017 C CA . ARG B 1 123 ? 13.805 14.789 -4.254 1 88.88 123 ARG B CA 1
ATOM 2018 C C . ARG B 1 123 ? 14 13.516 -3.436 1 88.88 123 ARG B C 1
ATOM 2020 O O . ARG B 1 123 ? 13.289 13.297 -2.451 1 88.88 123 ARG B O 1
#

Radius of gyration: 19.02 Å; Cα contacts (8 Å, |Δi|>4): 416; chains: 2; bounding box: 33×59×52 Å

Solvent-accessible surface area (backbone atoms only — not comparable to full-atom values): 14262 Å² total; per-residue (Å²): 131,80,76,76,76,72,77,61,65,50,71,72,36,49,28,32,57,40,78,54,69,67,76,61,90,83,64,56,86,91,55,55,84,50,52,43,73,38,79,55,58,80,93,48,64,48,61,61,55,49,63,36,29,34,43,34,33,34,70,45,68,88,86,67,75,43,40,41,36,36,38,36,39,21,80,64,33,47,62,66,45,52,36,45,50,51,48,52,49,53,53,52,26,56,78,54,71,65,62,45,45,75,44,63,26,36,63,97,60,57,49,69,71,64,50,63,48,32,88,87,44,74,80,131,79,76,75,77,72,77,64,62,53,70,73,37,48,27,33,55,40,86,47,76,65,75,58,90,82,64,55,85,89,57,57,80,52,50,44,74,39,79,55,57,79,92,46,64,45,62,60,54,50,64,35,29,34,44,34,32,35,70,44,69,87,86,67,75,43,38,40,36,36,39,37,37,22,79,62,32,47,64,68,46,52,35,43,50,50,47,52,50,52,53,52,27,54,77,55,70,66,60,46,46,76,43,66,27,34,64,98,58,57,48,69,71,63,50,61,45,32,89,88,43,75,81

Nearest PDB structures (foldseek):
  3tu5-assembly1_B  TM=9.522E-01  e=1.834E-12  Homo sapiens
  4pkg-assembly1_G  TM=9.507E-01  e=2.227E-12  Homo sapiens
  6i4h-assembly1_G  TM=9.735E-01  e=4.247E-12  Mus musculus
  6i4d-assembly1_G  TM=9.471E-01  e=2.375E-12  Mus musculus
  4cbu-assembly1_G  TM=9.463E-01  e=8.101E-12  Mus musculus

Foldseek 3Di:
DPPPPQPQLAFPFKWWFAPPQPPPPDDDPVCGLVTDIHGDDPVCPQEDDQQIKMWTWDWDDDPDIEIEIEIEHHPNHDPSRSVSSVVVSVVVCVVVVVRYHYYYAYPPRGDPSVQVSPPPGHD/DDPPPQPQLAFPFKWWFAPPQPPPPPDDPVCGLPTDIHGDDPVCPQEDDQQTKMWTKGWDDDPDIEIEIEIEHHPNHDPSRSVSSVVVSVVVCVVVVVRYHYYYAYPPRGDPSVQVSPPPGHD

Organism: Toxocara canis (NCBI:txid6265)

Secondary structure (DSSP, 8-state):
-----TTS---SEEEEE-------TT--GGGS--PPEEEPPGGGTT---TT-EEEEEEEE-SSS-EEEEEEEE-TT--HHHHHHHHHHHHHHHHHTTT--EEEEEETTB--HHHHHT-TT---/-------S---SEEEEE-------TT--GGGS--PPEEEPPGGGTT---TT-EEEEEEEE-SSS-EEEEEEEE-TT--HHHHHHH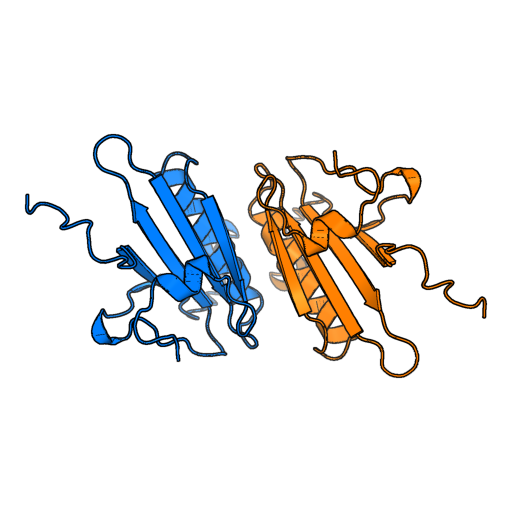HHHHHHHHHHTTT--EEEEEETTB--HHHHHT-TT---

pLDDT: mean 80.11, std 20.99, range [21.42, 96.06]

InterPro domains:
  IPR007122 Villin/Gelsolin [PR00597] (44-60)
  IPR007122 Villin/Gelsolin [PR00597] (68-86)
  IPR007122 Villin/Gelsolin [PR00597] (101-121)
  IPR007122 Villin/Gelsolin [PTHR11977] (28-122)
  IPR007122 Villin/Gelsolin [SM00262] (25-121)
  IPR007123 Gelsolin-like domain [PF00626] (37-115)
  IPR029006 ADF-H/Gelsolin-like domain superfamily [G3DSA:3.40.20.10] (30-123)

Sequence (246 aa):
MQPLDCDSSTVDRYQKVDKKFARDEGASRSDDLKMKLTTVPANEYGVFYEGDSYLLLRTFGTRALSWNIHMWIGKDSSADEQCTCVYKSIELDELLNWKAIQYRETQNHESKQFLSYFKRGIRMQPLDCDSSTVDRYQKVDKKFARDEGASRSDDLKMKLTTVPANEYGVFYEGDSYLLLRTFGTRALSWNIHMWIGKDSSADEQCTCVYKSIELDELLNWKAIQYRETQNHESKQFLSYFKRGIR